Protein AF-A0A410TKP4-F1 (afdb_monomer_lite)

Structure (mmCIF, N/CA/C/O backbone):
data_AF-A0A410TKP4-F1
#
_entry.id   AF-A0A410TKP4-F1
#
loop_
_atom_site.group_PDB
_atom_site.id
_atom_site.type_symbol
_atom_site.label_atom_id
_atom_site.label_alt_id
_atom_site.label_comp_id
_atom_site.label_asym_id
_atom_site.label_entity_id
_atom_site.label_seq_id
_atom_site.pdbx_PDB_ins_code
_atom_site.Cartn_x
_atom_site.Cartn_y
_atom_site.Cartn_z
_atom_site.occupancy
_atom_site.B_iso_or_equiv
_atom_site.auth_seq_id
_atom_site.auth_comp_id
_atom_site.auth_asym_id
_atom_site.auth_atom_id
_atom_site.pdbx_PDB_model_num
ATOM 1 N N . MET A 1 1 ? -27.202 -6.209 10.814 1.00 43.12 1 MET A N 1
ATOM 2 C CA . MET A 1 1 ? -26.402 -6.190 9.568 1.00 43.12 1 MET A CA 1
ATOM 3 C C . MET A 1 1 ? -24.951 -6.296 9.993 1.00 43.12 1 MET A C 1
ATOM 5 O O . MET A 1 1 ? -24.577 -5.511 10.848 1.00 43.12 1 MET A O 1
ATOM 9 N N . SER A 1 2 ? -24.172 -7.264 9.497 1.00 57.06 2 SER A N 1
ATOM 10 C CA . SER A 1 2 ? -22.723 -7.244 9.753 1.00 57.06 2 SER A CA 1
ATOM 11 C C . SER A 1 2 ? -22.113 -6.079 8.972 1.00 57.06 2 SER A C 1
ATOM 13 O O . SER A 1 2 ? -22.515 -5.852 7.822 1.00 57.06 2 SER A O 1
ATOM 15 N N . SER A 1 3 ? -21.180 -5.344 9.574 1.00 71.94 3 SER A N 1
ATOM 16 C CA . SER A 1 3 ? -20.437 -4.309 8.854 1.00 71.94 3 SER A CA 1
ATOM 17 C C . SER A 1 3 ? -19.628 -4.954 7.717 1.00 71.94 3 SER A C 1
ATOM 19 O O . SER A 1 3 ? -19.391 -6.169 7.696 1.00 71.94 3 SER A O 1
ATOM 21 N N . LEU A 1 4 ? -19.255 -4.160 6.712 1.00 68.56 4 LEU A N 1
ATOM 22 C CA . LEU A 1 4 ? -18.424 -4.633 5.603 1.00 68.56 4 LEU A CA 1
ATOM 23 C C . LEU A 1 4 ? -17.051 -5.101 6.102 1.00 68.56 4 LEU A C 1
ATOM 25 O O . LEU A 1 4 ? -16.573 -6.132 5.639 1.00 68.56 4 LEU A O 1
ATOM 29 N N . LEU A 1 5 ? -16.468 -4.420 7.092 1.00 75.94 5 LEU A N 1
ATOM 30 C CA . LEU A 1 5 ? -15.215 -4.852 7.708 1.00 75.94 5 LEU A CA 1
ATOM 31 C C . LEU A 1 5 ? -15.346 -6.226 8.374 1.00 75.94 5 LEU A C 1
ATOM 33 O O . LEU A 1 5 ? -14.486 -7.068 8.150 1.00 75.94 5 LEU A O 1
ATOM 37 N N . SER A 1 6 ? -16.466 -6.535 9.041 1.00 77.12 6 SER A N 1
ATOM 38 C CA . SER A 1 6 ? -16.708 -7.896 9.555 1.00 77.12 6 SER A CA 1
ATOM 39 C C . SER A 1 6 ? -16.785 -8.954 8.440 1.00 77.12 6 SER A C 1
ATOM 41 O O . SER A 1 6 ? -16.450 -10.120 8.649 1.00 77.12 6 SER A O 1
ATOM 43 N N . LYS A 1 7 ? -17.235 -8.579 7.233 1.00 76.06 7 LYS A N 1
ATOM 44 C CA . LYS A 1 7 ? -17.225 -9.478 6.062 1.00 76.06 7 LYS A CA 1
ATOM 45 C C . LYS A 1 7 ? -15.824 -9.647 5.473 1.00 76.06 7 LYS A C 1
ATOM 47 O O . LYS A 1 7 ? -15.532 -10.710 4.941 1.00 76.06 7 LYS A O 1
ATOM 52 N N . ILE A 1 8 ? -14.984 -8.616 5.555 1.00 76.31 8 ILE A N 1
ATOM 53 C CA . ILE A 1 8 ? -13.585 -8.674 5.119 1.00 76.31 8 ILE A CA 1
ATOM 54 C C . ILE A 1 8 ? -12.763 -9.511 6.109 1.00 76.31 8 ILE A C 1
ATOM 56 O O . ILE A 1 8 ? -12.042 -10.394 5.667 1.00 76.31 8 ILE A O 1
ATOM 60 N N . GLU A 1 9 ? -12.935 -9.318 7.422 1.00 75.94 9 GLU A N 1
ATOM 61 C CA . GLU A 1 9 ? -12.283 -10.124 8.472 1.00 75.94 9 GLU A CA 1
ATOM 62 C C . GLU A 1 9 ? -12.623 -11.613 8.391 1.00 75.94 9 GLU A C 1
ATOM 64 O O . GLU A 1 9 ? -11.776 -12.460 8.653 1.00 75.94 9 GLU A O 1
ATOM 69 N N . SER A 1 10 ? -13.865 -11.942 8.030 1.00 75.50 10 SER A N 1
ATOM 70 C CA . SER A 1 10 ? -14.283 -13.334 7.807 1.00 75.50 10 SER A CA 1
ATOM 71 C C . SER A 1 10 ? -13.921 -13.864 6.415 1.00 75.50 10 SER A C 1
ATOM 73 O O . SER A 1 10 ? -14.154 -15.039 6.123 1.00 75.50 10 SER A O 1
ATOM 75 N N . GLY A 1 11 ? -13.373 -13.009 5.549 1.00 74.50 11 GLY A N 1
ATOM 76 C CA . GLY A 1 11 ? -12.909 -13.357 4.215 1.00 74.50 11 GLY A CA 1
ATOM 77 C C . GLY A 1 11 ? -11.450 -13.828 4.196 1.00 74.50 11 GLY A C 1
ATOM 78 O O . GLY A 1 11 ? -10.751 -13.785 5.203 1.00 74.50 11 GLY A O 1
ATOM 79 N N . PRO A 1 12 ? -10.948 -14.258 3.026 1.00 72.62 12 PRO A N 1
ATOM 80 C CA . PRO A 1 12 ? -9.560 -14.698 2.871 1.00 72.62 12 PRO A CA 1
ATOM 81 C C . PRO A 1 12 ? -8.552 -13.535 2.822 1.00 72.62 12 PRO A C 1
ATOM 83 O O . PRO A 1 12 ? -7.358 -13.770 2.662 1.00 72.62 12 PRO A O 1
ATOM 86 N N . ILE A 1 13 ? -9.016 -12.282 2.888 1.00 77.75 13 ILE A N 1
ATOM 87 C CA . ILE A 1 13 ? -8.171 -11.096 2.740 1.00 77.75 13 ILE A CA 1
ATOM 88 C C . ILE A 1 13 ? -7.680 -10.673 4.119 1.00 77.75 13 ILE A C 1
ATOM 90 O O . ILE A 1 13 ? -8.431 -10.122 4.923 1.00 77.75 13 ILE A O 1
ATOM 94 N N . THR A 1 14 ? -6.396 -10.891 4.375 1.00 84.75 14 THR A N 1
ATOM 95 C CA . THR A 1 14 ? -5.723 -10.334 5.546 1.00 84.75 14 THR A CA 1
ATOM 96 C C . THR A 1 14 ? -5.437 -8.854 5.322 1.00 84.75 14 THR A C 1
ATOM 98 O O . THR A 1 14 ? -4.916 -8.466 4.278 1.00 84.75 14 THR A O 1
ATOM 101 N N . TRP A 1 15 ? -5.747 -8.021 6.312 1.00 86.62 15 TRP A N 1
ATOM 102 C CA . TRP A 1 15 ? -5.483 -6.588 6.263 1.00 86.62 15 TRP A CA 1
ATOM 103 C C . TRP A 1 15 ? -4.993 -6.086 7.622 1.00 86.62 15 TRP A C 1
ATOM 105 O O . TRP A 1 15 ? -5.228 -6.706 8.655 1.00 86.62 15 TRP A O 1
ATOM 115 N N . ASN A 1 16 ? -4.271 -4.969 7.614 1.00 89.69 16 ASN A N 1
ATOM 116 C CA . ASN A 1 16 ? -3.845 -4.246 8.807 1.00 89.69 16 ASN A CA 1
ATOM 117 C C . ASN A 1 16 ? -3.969 -2.747 8.537 1.00 89.69 16 ASN A C 1
ATOM 119 O O . ASN A 1 16 ? -3.644 -2.288 7.443 1.00 89.69 16 ASN A O 1
ATOM 123 N N . ALA A 1 17 ? -4.363 -1.979 9.551 1.00 90.00 17 ALA A N 1
ATOM 124 C CA . ALA A 1 17 ? -4.461 -0.528 9.457 1.00 90.00 17 ALA A CA 1
ATOM 125 C C . ALA A 1 17 ? -3.629 0.161 10.538 1.00 90.00 17 ALA A C 1
ATOM 127 O O . ALA A 1 17 ? -3.479 -0.337 11.655 1.00 90.00 17 ALA A O 1
ATOM 128 N N . GLN A 1 18 ? -3.070 1.317 10.186 1.00 90.12 18 GLN A N 1
ATOM 129 C CA . GLN A 1 18 ? -2.336 2.185 11.099 1.00 90.12 18 GLN A CA 1
ATOM 130 C C . GLN A 1 18 ? -2.837 3.621 10.925 1.00 90.12 18 GLN A C 1
ATOM 132 O O . GLN A 1 18 ? -3.047 4.059 9.794 1.00 90.12 18 GLN A O 1
ATOM 137 N N . ALA A 1 19 ? -3.017 4.355 12.022 1.00 89.88 19 ALA A N 1
ATOM 138 C CA . ALA A 1 19 ? -3.551 5.716 11.997 1.00 89.88 19 ALA A CA 1
ATOM 139 C C . ALA A 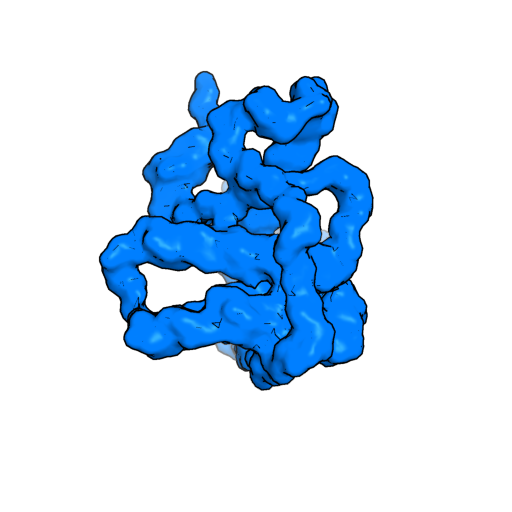1 19 ? -2.695 6.704 12.808 1.00 89.88 19 ALA A C 1
ATOM 141 O O . ALA A 1 19 ? -2.101 6.362 13.835 1.00 89.88 19 ALA A O 1
ATOM 142 N N . CYS A 1 20 ? -2.655 7.957 12.349 1.00 86.25 20 CYS A N 1
ATOM 143 C CA . CYS A 1 20 ? -2.143 9.112 13.087 1.00 86.25 20 CYS A CA 1
ATOM 144 C C . CYS A 1 20 ? -3.132 10.274 12.982 1.00 86.25 20 CYS A C 1
ATOM 146 O O . CYS A 1 20 ? -3.858 10.396 11.996 1.00 86.25 20 CYS A O 1
ATOM 148 N N . TRP A 1 21 ? -3.131 11.149 13.987 1.00 83.94 21 TRP A N 1
ATOM 149 C CA . TRP A 1 21 ? -3.773 12.454 13.873 1.00 83.94 21 TRP A CA 1
ATOM 150 C C . TRP A 1 21 ? -2.813 13.455 13.232 1.00 83.94 21 TRP A C 1
ATOM 152 O O . TRP A 1 21 ? -1.637 13.513 13.588 1.00 83.94 21 TRP A O 1
ATOM 162 N N . GLY A 1 22 ? -3.338 14.283 12.328 1.00 80.94 22 GLY A N 1
ATOM 163 C CA . GLY A 1 22 ? -2.565 15.312 11.635 1.00 80.94 22 GLY A CA 1
ATOM 164 C C . GLY A 1 22 ? -1.784 14.793 10.426 1.00 80.94 22 GLY A C 1
ATOM 165 O O . GLY A 1 22 ? -1.969 13.670 9.962 1.00 80.94 22 GLY A O 1
ATOM 166 N N . GLY A 1 23 ? -0.935 15.659 9.871 1.00 75.75 23 GLY A N 1
ATOM 167 C CA . GLY A 1 23 ? -0.078 15.310 8.743 1.00 75.75 23 GLY A CA 1
ATOM 168 C C . GLY A 1 23 ? 1.127 14.495 9.204 1.00 75.75 23 GLY A C 1
ATOM 169 O O . GLY A 1 23 ? 1.959 15.000 9.952 1.00 75.75 23 GLY A O 1
ATOM 170 N N . CYS A 1 24 ? 1.239 13.254 8.737 1.00 81.00 24 CYS A N 1
ATOM 171 C CA . CYS A 1 24 ? 2.433 12.441 8.937 1.00 81.00 24 CYS A CA 1
ATOM 172 C C . CYS A 1 24 ? 3.505 12.798 7.878 1.00 81.00 24 CYS A C 1
ATOM 174 O O . CYS A 1 24 ? 3.220 12.858 6.677 1.00 81.00 24 CYS A O 1
ATOM 176 N N . GLU A 1 25 ? 4.748 13.041 8.314 1.00 86.31 25 GLU A N 1
ATOM 177 C CA . GLU A 1 25 ? 5.878 13.337 7.417 1.00 86.31 25 GLU A CA 1
ATOM 178 C C . GLU A 1 25 ? 6.107 12.204 6.406 1.00 86.31 25 GLU A C 1
ATOM 180 O O . GLU A 1 25 ? 5.781 11.045 6.661 1.00 86.31 25 GLU A O 1
ATOM 185 N N . VAL A 1 26 ? 6.665 12.527 5.236 1.00 86.81 26 VAL A N 1
ATOM 186 C CA . VAL A 1 26 ? 6.817 11.585 4.108 1.00 86.81 26 VAL A CA 1
ATOM 187 C C . VAL A 1 26 ? 7.530 10.286 4.513 1.00 86.81 26 VAL A C 1
ATOM 189 O O . VAL A 1 26 ? 7.134 9.195 4.124 1.00 86.81 26 VAL A O 1
ATOM 192 N N . ASP A 1 27 ? 8.586 10.399 5.303 1.00 86.94 27 ASP A N 1
ATOM 193 C CA . ASP A 1 27 ? 9.417 9.301 5.797 1.00 86.94 27 ASP A CA 1
ATOM 194 C C . ASP A 1 27 ? 8.702 8.464 6.859 1.00 86.94 27 ASP A C 1
ATOM 196 O O . ASP A 1 27 ? 8.895 7.247 6.904 1.00 86.94 27 ASP A O 1
ATOM 200 N N . LYS A 1 28 ? 7.819 9.091 7.643 1.00 88.75 28 LYS A N 1
ATOM 201 C CA . LYS A 1 28 ? 6.919 8.397 8.567 1.00 88.75 28 LYS A CA 1
ATOM 202 C C . LYS A 1 28 ? 5.839 7.630 7.807 1.00 88.75 28 LYS A C 1
ATOM 204 O O . LYS A 1 28 ? 5.548 6.483 8.138 1.00 88.75 28 LYS A O 1
ATOM 209 N N . ARG A 1 29 ? 5.285 8.228 6.744 1.00 87.88 29 ARG A N 1
ATOM 210 C CA . ARG A 1 29 ? 4.332 7.571 5.833 1.00 87.88 29 ARG A CA 1
ATOM 211 C C . ARG A 1 29 ? 4.967 6.354 5.159 1.00 87.88 29 ARG A C 1
ATOM 213 O O . ARG A 1 29 ? 4.405 5.272 5.240 1.00 87.88 29 ARG A O 1
ATOM 220 N N . ALA A 1 30 ? 6.167 6.509 4.595 1.00 89.81 30 ALA A N 1
ATOM 221 C CA . ALA A 1 30 ? 6.928 5.423 3.975 1.00 89.81 30 ALA A CA 1
ATOM 222 C C . ALA A 1 30 ? 7.163 4.241 4.930 1.00 89.81 30 ALA A C 1
ATOM 224 O O . ALA A 1 30 ? 6.897 3.089 4.581 1.00 89.81 30 ALA A O 1
ATOM 225 N N . MET A 1 31 ? 7.632 4.533 6.147 1.00 91.06 31 MET A N 1
ATOM 226 C CA . MET A 1 31 ? 7.877 3.513 7.166 1.00 91.06 31 MET A CA 1
ATOM 227 C C . MET A 1 31 ? 6.580 2.833 7.613 1.00 91.06 31 MET A C 1
ATOM 229 O O . MET A 1 31 ? 6.524 1.611 7.723 1.00 91.06 31 MET A O 1
ATOM 233 N N . THR A 1 32 ? 5.509 3.607 7.795 1.00 90.25 32 THR A N 1
ATOM 234 C CA . THR A 1 32 ? 4.191 3.074 8.164 1.00 90.25 32 THR A CA 1
ATOM 235 C C . THR A 1 32 ? 3.678 2.076 7.130 1.00 90.25 32 THR A C 1
ATOM 237 O O . THR A 1 32 ? 3.233 0.996 7.520 1.00 90.25 32 THR A O 1
ATOM 240 N N . SER A 1 33 ? 3.784 2.383 5.832 1.00 89.19 33 SER A N 1
ATOM 241 C CA . SER A 1 33 ? 3.367 1.464 4.766 1.00 89.19 33 SER A CA 1
ATOM 242 C C . SER A 1 33 ? 4.120 0.128 4.843 1.00 89.19 33 SER A C 1
ATOM 244 O O . SER A 1 33 ? 3.508 -0.937 4.761 1.00 89.19 33 SER A O 1
ATOM 246 N N . CYS A 1 34 ? 5.435 0.161 5.091 1.00 90.81 34 CYS A N 1
ATOM 247 C CA . CYS A 1 34 ? 6.255 -1.052 5.202 1.00 90.81 34 CYS A CA 1
ATOM 248 C C . CYS A 1 34 ? 5.954 -1.856 6.481 1.00 90.81 34 CYS A C 1
ATOM 250 O O . CYS A 1 34 ? 5.924 -3.089 6.453 1.00 90.81 34 CYS A O 1
ATOM 252 N N . ILE A 1 35 ? 5.686 -1.180 7.603 1.00 90.00 35 ILE A N 1
ATOM 253 C CA . ILE A 1 35 ? 5.295 -1.828 8.863 1.00 90.00 35 ILE A CA 1
ATOM 254 C C . ILE A 1 35 ? 3.914 -2.485 8.733 1.00 90.00 35 ILE A C 1
ATOM 256 O O . ILE A 1 35 ? 3.740 -3.627 9.159 1.00 90.00 35 ILE A O 1
ATOM 260 N N . ALA A 1 36 ? 2.938 -1.805 8.124 1.00 89.38 36 ALA A N 1
ATOM 261 C CA . ALA A 1 36 ? 1.605 -2.364 7.889 1.00 89.38 36 ALA A CA 1
ATOM 262 C C . ALA A 1 36 ? 1.665 -3.616 6.994 1.00 89.38 36 ALA A C 1
ATOM 264 O O . ALA A 1 36 ? 1.044 -4.637 7.307 1.00 89.38 36 ALA A O 1
ATOM 265 N N . ALA A 1 37 ? 2.486 -3.578 5.939 1.00 89.06 37 ALA A N 1
ATOM 266 C CA . ALA A 1 37 ? 2.748 -4.739 5.093 1.00 89.06 37 ALA A CA 1
ATOM 267 C C . ALA A 1 37 ? 3.435 -5.876 5.864 1.00 89.06 37 ALA A C 1
ATOM 269 O O . ALA A 1 37 ? 3.002 -7.021 5.776 1.00 89.06 37 ALA A O 1
ATOM 270 N N . THR A 1 38 ? 4.442 -5.568 6.688 1.00 88.06 38 THR A N 1
ATOM 271 C CA . THR A 1 38 ? 5.128 -6.565 7.529 1.00 88.06 38 THR A CA 1
ATOM 272 C C . THR A 1 38 ? 4.164 -7.287 8.460 1.00 88.06 38 THR A C 1
ATOM 274 O O . THR A 1 38 ? 4.231 -8.511 8.571 1.00 88.06 38 THR A O 1
ATOM 277 N N . LYS A 1 39 ? 3.265 -6.552 9.129 1.00 87.38 39 LYS A N 1
ATOM 278 C CA . LYS A 1 39 ? 2.259 -7.144 10.023 1.00 87.38 39 LYS A CA 1
ATOM 279 C C . LYS A 1 39 ? 1.323 -8.085 9.268 1.00 87.38 39 LYS A C 1
ATOM 281 O O . LYS A 1 39 ? 1.096 -9.197 9.729 1.00 87.38 39 LYS A O 1
ATOM 286 N N . THR A 1 40 ? 0.866 -7.662 8.090 1.00 85.50 40 THR A N 1
ATOM 287 C CA . THR A 1 40 ? -0.009 -8.460 7.218 1.00 85.50 40 THR A CA 1
ATOM 288 C C . THR A 1 40 ? 0.683 -9.734 6.730 1.00 85.50 40 THR A C 1
ATOM 290 O O . THR A 1 40 ? 0.111 -10.816 6.812 1.00 85.50 40 THR A O 1
ATOM 293 N N . LEU A 1 41 ? 1.935 -9.639 6.274 1.00 83.38 41 LEU A N 1
ATOM 294 C CA . LEU A 1 41 ? 2.706 -10.805 5.835 1.00 83.38 41 LEU A CA 1
ATOM 295 C C . LEU A 1 41 ? 3.039 -11.746 6.998 1.00 83.38 41 LEU A C 1
ATOM 297 O O . LEU A 1 41 ? 2.957 -12.957 6.847 1.00 83.38 41 LEU A O 1
ATOM 301 N N . SER A 1 42 ? 3.377 -11.208 8.173 1.00 82.50 42 SER A N 1
ATOM 302 C CA . SER A 1 42 ? 3.765 -12.017 9.340 1.00 82.50 42 SER A CA 1
ATOM 303 C C . SER A 1 42 ? 2.595 -12.771 9.973 1.00 82.50 42 SER A C 1
ATOM 305 O O . SER A 1 42 ? 2.823 -13.704 10.738 1.00 82.50 42 SER A O 1
ATOM 307 N N . SER A 1 43 ? 1.352 -12.374 9.684 1.00 81.62 43 SER A N 1
ATOM 308 C CA . SER A 1 43 ? 0.162 -13.130 10.082 1.00 81.62 43 SER A CA 1
ATOM 309 C C . SER A 1 43 ? -0.159 -14.298 9.144 1.00 81.62 43 SER A C 1
ATOM 311 O O . SER A 1 43 ? -1.010 -15.118 9.478 1.00 81.62 43 SER A O 1
ATOM 313 N N . LEU A 1 44 ? 0.517 -14.401 7.994 1.00 77.25 44 LEU A N 1
ATOM 314 C CA . LEU A 1 44 ? 0.413 -15.561 7.112 1.00 77.25 44 LEU A CA 1
ATOM 315 C C . LEU A 1 44 ? 1.317 -16.671 7.656 1.00 77.25 44 LEU A C 1
ATOM 317 O O . LEU A 1 44 ? 2.517 -16.481 7.830 1.00 77.25 44 LEU A O 1
ATOM 321 N N . THR A 1 45 ? 0.746 -17.839 7.937 1.00 67.06 45 THR A N 1
ATOM 322 C CA . THR A 1 45 ? 1.466 -18.940 8.597 1.00 67.06 45 THR A CA 1
ATOM 323 C C . THR A 1 45 ? 2.330 -19.781 7.655 1.00 67.06 45 THR A C 1
ATOM 325 O O . THR A 1 45 ? 3.193 -20.505 8.140 1.00 67.06 45 THR A O 1
ATOM 328 N N . GLU A 1 46 ? 2.111 -19.712 6.335 1.00 71.94 46 GLU A N 1
ATOM 329 C CA . GLU A 1 46 ? 2.694 -20.659 5.361 1.00 71.94 46 GLU A CA 1
ATOM 330 C C . GLU A 1 46 ? 3.111 -20.016 4.020 1.00 71.94 46 GLU A C 1
ATOM 332 O O . GLU A 1 46 ? 3.282 -20.718 3.026 1.00 71.94 46 GLU A O 1
ATOM 337 N N . TYR A 1 47 ? 3.242 -18.686 3.939 1.00 77.12 47 TYR A N 1
ATOM 338 C CA . TYR A 1 47 ? 3.648 -18.059 2.675 1.00 77.12 47 TYR A CA 1
ATOM 339 C C . TYR A 1 47 ? 5.157 -18.205 2.440 1.00 77.12 47 TYR A C 1
ATOM 341 O O . TYR A 1 47 ? 5.956 -17.709 3.231 1.00 77.12 47 TYR A O 1
ATOM 349 N N . GLU A 1 48 ? 5.526 -18.826 1.319 1.00 78.50 48 GLU A N 1
ATOM 350 C CA . GLU A 1 48 ? 6.888 -18.865 0.784 1.00 78.50 48 GLU A CA 1
ATOM 351 C C . GLU A 1 48 ? 6.862 -18.390 -0.675 1.00 78.50 48 GLU A C 1
ATOM 353 O O . GLU A 1 48 ? 6.068 -18.880 -1.483 1.00 78.50 48 GLU A O 1
ATOM 358 N N . GLY A 1 49 ? 7.729 -17.441 -1.026 1.00 83.81 49 GLY A N 1
ATOM 359 C CA . GLY A 1 49 ? 7.833 -16.910 -2.384 1.00 83.81 49 GLY A CA 1
ATOM 360 C C . GLY A 1 49 ? 8.078 -15.408 -2.426 1.00 83.81 49 GLY A C 1
ATOM 361 O O . GLY A 1 49 ? 7.998 -14.712 -1.419 1.00 83.81 49 GLY A O 1
ATOM 362 N N . GLU A 1 50 ? 8.376 -14.879 -3.609 1.00 85.69 50 GLU A N 1
ATOM 363 C CA . GLU A 1 50 ? 8.547 -13.434 -3.775 1.00 85.69 50 GLU A CA 1
ATOM 364 C C . GLU A 1 50 ? 7.231 -12.704 -3.489 1.00 85.69 50 GLU A C 1
ATOM 366 O O . GLU A 1 50 ? 6.155 -13.147 -3.890 1.00 85.69 50 GLU A O 1
ATOM 371 N N . ALA A 1 51 ? 7.305 -11.580 -2.788 1.00 87.25 51 ALA A N 1
ATOM 372 C CA . ALA A 1 51 ? 6.166 -10.726 -2.496 1.00 87.25 51 ALA A CA 1
ATOM 373 C C . ALA A 1 51 ? 6.426 -9.312 -3.016 1.00 87.25 51 ALA A C 1
ATOM 375 O O . ALA A 1 51 ? 7.565 -8.855 -3.106 1.00 87.25 51 ALA A O 1
ATOM 376 N N . ALA A 1 52 ? 5.356 -8.586 -3.324 1.00 87.56 52 ALA A N 1
ATOM 377 C CA . ALA A 1 52 ? 5.436 -7.176 -3.673 1.00 87.56 52 ALA A CA 1
ATOM 378 C C . ALA A 1 52 ? 4.497 -6.368 -2.778 1.00 87.56 52 ALA A C 1
ATOM 380 O O . ALA A 1 52 ? 3.321 -6.702 -2.641 1.00 87.56 52 ALA A O 1
ATOM 381 N N . ILE A 1 53 ? 5.009 -5.283 -2.197 1.00 89.12 53 ILE A N 1
ATOM 382 C CA . ILE A 1 53 ? 4.163 -4.238 -1.624 1.00 89.12 53 ILE A CA 1
ATOM 383 C C . ILE A 1 53 ? 3.812 -3.262 -2.744 1.00 89.12 53 ILE A C 1
ATOM 385 O O . ILE A 1 53 ? 4.687 -2.601 -3.308 1.00 89.12 53 ILE A O 1
ATOM 389 N N . LEU A 1 54 ? 2.520 -3.191 -3.065 1.00 88.75 54 LEU A N 1
ATOM 390 C CA . LEU A 1 54 ? 1.986 -2.262 -4.051 1.00 88.75 54 LEU A CA 1
ATOM 391 C C . LEU A 1 54 ? 1.492 -1.011 -3.339 1.00 88.75 54 LEU A C 1
ATOM 393 O O . LEU A 1 54 ? 0.548 -1.069 -2.555 1.00 88.75 54 LEU A O 1
ATOM 397 N N . HIS A 1 55 ? 2.133 0.116 -3.610 1.00 88.06 55 HIS A N 1
ATOM 398 C CA . HIS A 1 55 ? 1.751 1.396 -3.041 1.00 88.06 55 HIS A CA 1
ATOM 399 C C . HIS A 1 55 ? 1.095 2.273 -4.103 1.00 88.06 55 HIS A C 1
ATOM 401 O O . HIS A 1 55 ? 1.689 2.506 -5.160 1.00 88.06 55 HIS A O 1
ATOM 407 N N . ASP A 1 56 ? -0.092 2.801 -3.807 1.00 84.69 56 ASP A N 1
ATOM 408 C CA . ASP A 1 56 ? -0.668 3.881 -4.605 1.00 84.69 56 ASP A CA 1
ATOM 409 C C . ASP A 1 56 ? 0.048 5.183 -4.269 1.00 84.69 56 ASP A C 1
ATOM 411 O O . ASP A 1 56 ? 0.068 5.603 -3.113 1.00 84.69 56 ASP A O 1
ATOM 415 N N . GLY A 1 57 ? 0.745 5.763 -5.236 1.00 73.31 57 GLY A N 1
ATOM 416 C CA . GLY A 1 57 ? 1.579 6.927 -4.975 1.00 73.31 57 GLY A CA 1
ATOM 417 C C . GLY A 1 57 ? 2.182 7.483 -6.249 1.00 73.31 57 GLY A C 1
ATOM 418 O O . GLY A 1 57 ? 3.182 6.971 -6.769 1.00 73.31 57 GLY A O 1
ATOM 419 N N . GLY A 1 58 ? 1.550 8.546 -6.741 1.00 67.62 58 GLY A N 1
ATOM 420 C CA . GLY A 1 58 ? 1.960 9.264 -7.937 1.00 67.62 58 GLY A CA 1
ATOM 421 C C . GLY A 1 58 ? 3.116 10.236 -7.692 1.00 67.62 58 GLY A C 1
ATOM 422 O O . GLY A 1 58 ? 3.168 10.923 -6.674 1.00 67.62 58 GLY A O 1
ATOM 423 N N . GLY A 1 59 ? 4.028 10.363 -8.659 1.00 65.06 59 GLY A N 1
ATOM 424 C CA . GLY A 1 59 ? 5.042 11.429 -8.662 1.00 65.06 59 GLY A CA 1
ATOM 425 C C . GLY A 1 59 ? 6.099 11.338 -7.545 1.00 65.06 59 GLY A C 1
ATOM 426 O O . GLY A 1 59 ? 6.601 10.259 -7.237 1.00 65.06 59 GLY A O 1
ATOM 427 N N . ASP A 1 60 ? 6.474 12.492 -6.970 1.00 71.88 60 ASP A N 1
ATOM 428 C 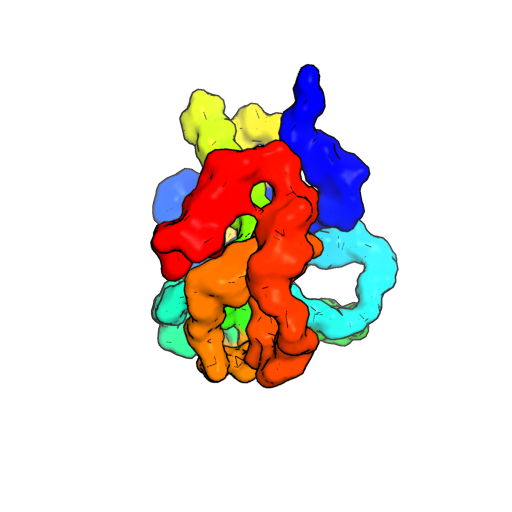CA . ASP A 1 60 ? 7.549 12.646 -5.966 1.00 71.88 60 ASP A CA 1
ATOM 429 C C . ASP A 1 60 ? 7.075 12.430 -4.515 1.00 71.88 60 ASP A C 1
ATOM 431 O O . ASP A 1 60 ? 7.662 12.952 -3.567 1.00 71.88 60 ASP A O 1
ATOM 435 N N . GLU A 1 61 ? 5.983 11.686 -4.313 1.00 76.88 61 GLU A N 1
ATOM 436 C CA . GLU A 1 61 ? 5.318 11.560 -3.008 1.00 76.88 61 GLU A CA 1
ATOM 437 C C . GLU A 1 61 ? 6.245 11.047 -1.893 1.00 76.88 61 GLU A C 1
ATOM 439 O O . GLU A 1 61 ? 6.109 11.454 -0.737 1.00 76.88 61 GLU A O 1
ATOM 444 N N . TYR A 1 62 ? 7.241 10.232 -2.255 1.00 77.50 62 TYR A N 1
ATOM 445 C CA . TYR A 1 62 ? 8.277 9.703 -1.362 1.00 77.50 62 TYR A CA 1
ATOM 446 C C . TYR A 1 62 ? 9.671 10.307 -1.596 1.00 77.50 62 TYR A C 1
ATOM 448 O O . TYR A 1 62 ? 10.692 9.701 -1.244 1.00 77.50 62 TYR A O 1
ATOM 456 N N . GLY A 1 63 ? 9.720 11.509 -2.172 1.00 78.56 63 GLY A N 1
ATOM 457 C CA . GLY A 1 63 ? 10.937 12.142 -2.672 1.00 78.56 63 GLY A CA 1
ATOM 458 C C . GLY A 1 63 ? 11.466 11.483 -3.947 1.00 78.56 63 GLY A C 1
ATOM 459 O O . GLY A 1 63 ? 10.923 10.480 -4.419 1.00 78.56 63 GLY A O 1
ATOM 460 N N . THR A 1 64 ? 12.553 12.040 -4.490 1.00 78.81 64 THR A N 1
ATOM 461 C CA . THR A 1 64 ? 13.023 11.717 -5.848 1.00 78.81 64 THR A CA 1
ATOM 462 C C . THR A 1 64 ? 13.345 10.241 -6.007 1.00 78.81 64 THR A C 1
ATOM 464 O O . THR A 1 64 ? 14.103 9.672 -5.222 1.00 78.81 64 THR A O 1
ATOM 467 N N . GLY A 1 65 ? 12.730 9.610 -7.013 1.00 73.50 65 GLY A N 1
ATOM 468 C CA . GLY A 1 65 ? 12.845 8.167 -7.249 1.00 73.50 65 GLY A CA 1
ATOM 469 C C . GLY A 1 65 ? 12.267 7.316 -6.115 1.00 73.50 65 GLY A C 1
ATOM 470 O O . GLY A 1 65 ? 12.744 6.205 -5.881 1.00 73.50 65 GLY A O 1
ATOM 471 N N . ARG A 1 66 ? 11.306 7.868 -5.358 1.00 86.56 66 ARG A N 1
ATOM 472 C CA . ARG A 1 66 ? 10.643 7.248 -4.199 1.00 86.56 66 ARG A CA 1
ATOM 473 C C . ARG A 1 66 ? 11.634 6.767 -3.134 1.00 86.56 66 ARG A C 1
ATOM 475 O O . ARG A 1 66 ? 11.426 5.753 -2.465 1.00 86.56 66 ARG A O 1
ATOM 482 N N . ILE A 1 67 ? 12.735 7.508 -2.968 1.00 88.94 67 ILE A N 1
ATOM 483 C CA . ILE A 1 67 ? 13.885 7.102 -2.149 1.00 88.94 67 ILE A CA 1
ATOM 484 C C . ILE A 1 67 ? 13.520 6.807 -0.691 1.00 88.94 67 ILE A C 1
ATOM 486 O O . ILE A 1 67 ? 14.081 5.886 -0.101 1.00 88.94 67 ILE A O 1
ATOM 490 N N . LYS A 1 68 ? 12.571 7.546 -0.100 1.00 90.81 68 LYS A N 1
ATOM 491 C CA . LYS A 1 68 ? 12.166 7.324 1.296 1.00 90.81 68 LYS A CA 1
ATOM 492 C C . LYS A 1 68 ? 11.442 5.989 1.468 1.00 90.81 68 LYS A C 1
ATOM 494 O O . LYS A 1 68 ? 11.748 5.272 2.413 1.00 90.81 68 LYS A O 1
ATOM 499 N N . LEU A 1 69 ? 10.563 5.615 0.535 1.00 90.69 69 LEU A N 1
ATOM 500 C CA . LEU A 1 69 ? 9.903 4.306 0.564 1.00 90.69 69 LEU A CA 1
ATOM 501 C C . LEU A 1 69 ? 10.903 3.171 0.351 1.00 90.69 69 LEU A C 1
ATOM 503 O O . LEU A 1 69 ? 10.884 2.197 1.090 1.00 90.69 69 LEU A O 1
ATOM 507 N N . ARG A 1 70 ? 11.823 3.321 -0.602 1.00 91.06 70 ARG A N 1
ATOM 508 C CA . ARG A 1 70 ? 12.844 2.300 -0.891 1.00 91.06 70 ARG A CA 1
ATOM 509 C C . ARG A 1 70 ? 13.808 2.077 0.275 1.00 91.06 70 ARG A C 1
ATOM 511 O O . ARG A 1 70 ? 14.249 0.959 0.501 1.00 91.06 70 ARG A O 1
ATOM 518 N N . ARG A 1 71 ? 14.125 3.126 1.039 1.00 93.00 71 ARG A N 1
ATOM 519 C CA . ARG A 1 71 ? 14.880 3.002 2.296 1.00 93.00 71 ARG A CA 1
ATOM 520 C C . ARG A 1 71 ? 14.062 2.334 3.398 1.00 93.00 71 ARG A C 1
ATOM 522 O O . ARG A 1 71 ? 14.602 1.517 4.133 1.00 93.00 71 ARG A O 1
ATOM 529 N N . ALA A 1 72 ? 12.780 2.681 3.517 1.00 91.94 72 ALA A N 1
ATOM 530 C CA . ALA A 1 72 ? 11.890 2.054 4.487 1.00 91.94 72 ALA A CA 1
ATOM 531 C C . ALA A 1 72 ? 11.761 0.551 4.219 1.00 91.94 72 ALA A C 1
ATOM 533 O O . ALA A 1 72 ? 11.907 -0.237 5.145 1.00 91.94 72 ALA A O 1
ATOM 534 N N . ALA A 1 73 ? 11.574 0.172 2.952 1.00 91.44 73 ALA A N 1
ATOM 535 C CA . ALA A 1 73 ? 11.519 -1.210 2.500 1.00 91.44 73 ALA A CA 1
ATOM 536 C C . ALA A 1 73 ? 12.816 -1.962 2.829 1.00 91.44 73 ALA A C 1
ATOM 538 O O . ALA A 1 73 ? 12.753 -2.979 3.512 1.00 91.44 73 ALA A O 1
ATOM 539 N N . ALA A 1 74 ? 13.975 -1.399 2.469 1.00 90.44 74 ALA A N 1
ATOM 540 C CA . ALA A 1 74 ? 15.273 -2.008 2.755 1.00 90.44 74 ALA A CA 1
ATOM 541 C C . ALA A 1 74 ? 15.488 -2.256 4.256 1.00 90.44 74 ALA A C 1
ATOM 543 O O . ALA A 1 74 ? 15.958 -3.314 4.653 1.00 90.44 74 ALA A O 1
ATOM 544 N N . ASN A 1 75 ? 15.118 -1.290 5.103 1.00 91.19 75 ASN A N 1
ATOM 545 C CA . ASN A 1 75 ? 15.236 -1.423 6.556 1.00 91.19 75 ASN A CA 1
ATOM 546 C C . ASN A 1 75 ? 14.231 -2.428 7.139 1.00 91.19 75 ASN A C 1
ATOM 548 O O . ASN A 1 75 ? 14.547 -3.176 8.056 1.00 91.19 75 ASN A O 1
ATOM 552 N N . GLN A 1 76 ? 12.990 -2.406 6.656 1.00 91.38 76 GLN A N 1
ATOM 553 C CA . GLN A 1 76 ? 11.897 -3.162 7.259 1.00 91.38 76 GLN A CA 1
ATOM 554 C C . GLN A 1 76 ? 11.850 -4.622 6.782 1.00 91.38 76 GLN A C 1
ATOM 556 O O . GLN A 1 76 ? 11.434 -5.499 7.540 1.00 91.38 76 GLN A O 1
ATOM 561 N N . PHE A 1 77 ? 12.272 -4.892 5.544 1.00 89.19 77 PHE A N 1
ATOM 562 C CA . PHE A 1 77 ? 12.193 -6.211 4.914 1.00 89.19 77 PHE A CA 1
ATOM 563 C C . PHE A 1 77 ? 13.526 -6.969 4.874 1.00 89.19 77 PHE A C 1
ATOM 565 O O . PHE A 1 77 ? 13.567 -8.071 4.333 1.00 89.19 77 PHE A O 1
ATOM 572 N N . GLU A 1 78 ? 14.594 -6.447 5.485 1.00 84.56 78 GLU A N 1
ATOM 573 C CA . GLU A 1 78 ? 15.916 -7.095 5.518 1.00 84.56 78 GLU A CA 1
ATOM 574 C C . GLU A 1 78 ? 15.835 -8.579 5.939 1.00 84.56 78 GLU A C 1
ATOM 576 O O . GLU A 1 78 ? 16.355 -9.457 5.255 1.00 84.56 78 GLU A O 1
ATOM 581 N N . GLY A 1 79 ? 15.081 -8.889 7.000 1.00 78.06 79 GLY A N 1
ATOM 582 C CA . GLY A 1 79 ? 14.922 -10.261 7.507 1.00 78.06 79 GLY A CA 1
ATOM 583 C C . GLY A 1 79 ? 13.930 -11.147 6.740 1.00 78.06 79 GLY A C 1
ATOM 584 O O . GLY A 1 79 ? 13.793 -12.327 7.055 1.00 78.06 79 GLY A O 1
ATOM 585 N N . PHE A 1 80 ? 13.203 -10.613 5.757 1.00 79.50 80 PHE A N 1
ATOM 586 C CA . PHE A 1 80 ? 12.227 -11.387 4.981 1.00 79.50 80 PHE A CA 1
ATOM 587 C C . PHE A 1 80 ? 12.889 -12.240 3.889 1.00 79.50 80 PHE A C 1
ATOM 589 O O . PHE A 1 80 ? 12.425 -13.347 3.605 1.00 79.50 80 PHE A O 1
ATOM 596 N N . ALA A 1 81 ? 14.020 -11.787 3.339 1.00 67.25 81 ALA A N 1
ATOM 597 C CA . ALA A 1 81 ? 14.800 -12.569 2.379 1.00 67.25 81 ALA A CA 1
ATOM 598 C C . ALA A 1 81 ? 15.315 -13.887 2.989 1.00 67.25 81 ALA A C 1
ATOM 600 O O . ALA A 1 81 ? 15.283 -14.929 2.335 1.00 67.25 81 ALA A O 1
ATOM 601 N N . GLU A 1 82 ? 15.711 -13.868 4.266 1.00 70.75 82 GLU A N 1
ATOM 602 C CA . GLU A 1 82 ? 16.144 -15.061 5.010 1.00 70.75 82 GLU A CA 1
ATOM 603 C C . GLU A 1 82 ? 15.011 -16.079 5.220 1.00 70.75 82 GLU A C 1
ATOM 605 O O . GLU A 1 82 ? 15.267 -17.267 5.388 1.00 70.75 82 GLU A O 1
ATOM 610 N N . ARG A 1 83 ? 13.751 -15.628 5.158 1.00 69.62 83 ARG A N 1
ATOM 611 C CA . ARG A 1 83 ? 12.539 -16.463 5.231 1.00 69.62 83 ARG A CA 1
ATOM 612 C C . ARG A 1 83 ? 12.050 -16.914 3.852 1.00 69.62 83 ARG A C 1
ATOM 614 O O . ARG A 1 83 ? 10.872 -17.218 3.695 1.00 69.62 83 ARG A O 1
ATOM 621 N N . HIS A 1 84 ? 12.916 -16.875 2.837 1.00 78.12 84 HIS A N 1
ATOM 622 C CA . HIS A 1 84 ? 12.572 -17.185 1.444 1.00 78.12 84 HIS A CA 1
ATOM 623 C C . HIS A 1 84 ? 11.411 -16.344 0.882 1.00 78.12 84 HIS A C 1
ATOM 625 O O . HIS A 1 84 ? 10.714 -16.773 -0.035 1.00 78.12 84 HIS A O 1
ATOM 631 N N . THR A 1 85 ? 11.210 -15.139 1.425 1.00 82.94 85 THR A N 1
ATOM 632 C CA . THR A 1 85 ? 10.117 -14.240 1.039 1.00 82.94 85 THR A CA 1
ATOM 633 C C . THR A 1 85 ? 10.658 -12.842 0.753 1.00 82.94 85 THR A C 1
ATOM 635 O O . THR A 1 85 ? 10.401 -11.925 1.524 1.00 82.94 85 THR A O 1
ATOM 638 N N . PRO A 1 86 ? 11.474 -12.623 -0.295 1.00 84.38 86 PRO A N 1
ATOM 639 C CA . PRO A 1 86 ? 11.919 -11.269 -0.615 1.00 84.38 86 PRO A CA 1
ATOM 640 C C . PRO A 1 86 ? 10.699 -10.377 -0.895 1.00 84.38 86 PRO A C 1
ATOM 642 O O . PRO A 1 86 ? 9.766 -10.792 -1.583 1.00 84.38 86 PRO A O 1
ATOM 645 N N . VAL A 1 87 ? 10.693 -9.162 -0.337 1.00 88.62 87 VAL A N 1
ATOM 646 C CA . VAL A 1 87 ? 9.590 -8.204 -0.495 1.00 88.62 87 VAL A CA 1
ATOM 647 C C . VAL A 1 87 ? 10.060 -7.020 -1.330 1.00 88.62 87 VAL A C 1
ATOM 649 O O . VAL A 1 87 ? 10.977 -6.297 -0.947 1.00 88.62 87 VAL A O 1
ATOM 652 N N . HIS A 1 88 ? 9.404 -6.798 -2.462 1.00 87.94 88 HIS A N 1
ATOM 653 C CA . HIS A 1 88 ? 9.743 -5.747 -3.413 1.00 87.94 88 HIS A CA 1
ATOM 654 C C . HIS A 1 88 ? 8.802 -4.552 -3.275 1.00 87.94 88 HIS A C 1
ATOM 656 O O . HIS A 1 88 ? 7.582 -4.700 -3.354 1.00 87.94 88 HIS A O 1
ATOM 662 N N . ALA A 1 89 ? 9.356 -3.352 -3.096 1.00 88.44 89 ALA A N 1
ATOM 663 C CA . ALA A 1 89 ? 8.560 -2.130 -3.051 1.00 88.44 89 ALA A CA 1
ATOM 664 C C . ALA A 1 89 ? 8.273 -1.587 -4.451 1.00 88.44 89 ALA A C 1
ATOM 666 O O . ALA A 1 89 ? 9.193 -1.214 -5.182 1.00 88.44 89 ALA A O 1
ATOM 667 N N . VAL A 1 90 ? 6.985 -1.507 -4.792 1.00 87.44 90 VAL A N 1
ATOM 668 C CA . VAL A 1 90 ? 6.495 -0.985 -6.068 1.00 87.44 90 VAL A CA 1
ATOM 669 C C . VAL A 1 90 ? 5.538 0.167 -5.801 1.00 87.44 90 VAL A C 1
ATOM 671 O O . VAL A 1 90 ? 4.554 0.019 -5.081 1.00 87.44 90 VAL A O 1
ATOM 674 N N . CYS A 1 91 ? 5.787 1.308 -6.435 1.00 86.38 91 CYS A N 1
ATOM 675 C CA . CYS A 1 91 ? 4.842 2.419 -6.452 1.00 86.38 91 CYS A CA 1
ATOM 676 C C . CYS A 1 91 ? 4.171 2.521 -7.817 1.00 86.38 91 CYS A C 1
ATOM 678 O O . CYS A 1 91 ? 4.829 2.480 -8.864 1.00 86.38 91 CYS A O 1
ATOM 680 N N . LEU A 1 92 ? 2.861 2.711 -7.789 1.00 81.69 92 LEU A N 1
ATOM 681 C CA . LEU A 1 92 ? 2.014 2.793 -8.962 1.00 81.69 92 LEU A CA 1
ATOM 682 C C . LEU A 1 92 ? 1.307 4.142 -8.968 1.00 81.69 92 LEU A C 1
ATOM 684 O O . LEU A 1 92 ? 0.766 4.573 -7.954 1.00 81.69 92 LEU A O 1
ATOM 688 N N . ASP A 1 93 ? 1.304 4.791 -10.128 1.00 80.31 93 ASP A N 1
ATOM 689 C CA . ASP A 1 93 ? 0.482 5.978 -10.336 1.00 80.31 93 ASP A CA 1
ATOM 690 C C . ASP A 1 93 ? -0.964 5.515 -10.560 1.00 80.31 93 ASP A C 1
ATOM 692 O O . ASP A 1 93 ? -1.221 4.788 -11.530 1.00 80.31 93 ASP A O 1
ATOM 696 N N . SER A 1 94 ? -1.881 5.927 -9.679 1.00 78.56 94 SER A N 1
ATOM 697 C CA . SER A 1 94 ? -3.289 5.495 -9.689 1.00 78.56 94 SER A CA 1
ATOM 698 C C . SER A 1 94 ? -3.420 3.972 -9.616 1.00 78.56 94 SER A C 1
ATOM 700 O O . SER A 1 94 ? -4.064 3.330 -10.453 1.00 78.56 94 SER A O 1
ATOM 702 N N . GLY A 1 95 ? -2.719 3.375 -8.650 1.00 76.31 95 GLY A N 1
ATOM 703 C CA . GLY A 1 95 ? -2.721 1.934 -8.423 1.00 76.31 95 GLY A CA 1
ATOM 704 C C . GLY A 1 95 ? -4.106 1.405 -8.050 1.00 76.31 95 GLY A C 1
ATOM 705 O O . GLY A 1 95 ? -4.474 0.310 -8.477 1.00 76.31 95 GLY A O 1
ATOM 706 N N . ASP A 1 96 ? -4.889 2.204 -7.330 1.00 77.88 96 ASP A N 1
ATOM 707 C CA . ASP A 1 96 ? -6.266 1.934 -6.909 1.00 77.88 96 ASP A CA 1
ATOM 708 C C . ASP A 1 96 ? -7.223 1.695 -8.089 1.00 77.88 96 ASP A C 1
ATOM 710 O O . ASP A 1 96 ? -8.168 0.916 -7.984 1.00 77.88 96 ASP A O 1
ATOM 714 N N . HIS A 1 97 ? -6.962 2.308 -9.243 1.00 74.69 97 HIS A N 1
ATOM 715 C CA . HIS A 1 97 ? -7.730 2.110 -10.473 1.00 74.69 97 HIS A CA 1
ATOM 716 C C . HIS A 1 97 ? -7.316 0.854 -11.257 1.00 74.69 97 HIS A C 1
ATOM 718 O O . HIS A 1 97 ? -7.967 0.489 -12.242 1.00 74.69 97 HIS A O 1
ATOM 724 N N . ILE A 1 98 ? -6.204 0.216 -10.880 1.00 75.69 98 ILE A N 1
ATOM 725 C CA . ILE A 1 98 ? -5.575 -0.866 -11.648 1.00 75.69 98 ILE A CA 1
ATOM 726 C C . ILE A 1 98 ? -5.614 -2.196 -10.891 1.00 75.69 98 ILE A C 1
ATOM 728 O O . ILE A 1 98 ? -5.838 -3.227 -11.535 1.00 75.69 98 ILE A O 1
ATOM 732 N N . TYR A 1 99 ? -5.395 -2.175 -9.574 1.00 77.81 99 TYR A N 1
ATOM 733 C CA . TYR A 1 99 ? -5.245 -3.360 -8.732 1.00 77.81 99 TYR A CA 1
ATOM 734 C C . TYR A 1 99 ? -6.341 -3.406 -7.659 1.00 77.81 99 TYR A C 1
ATOM 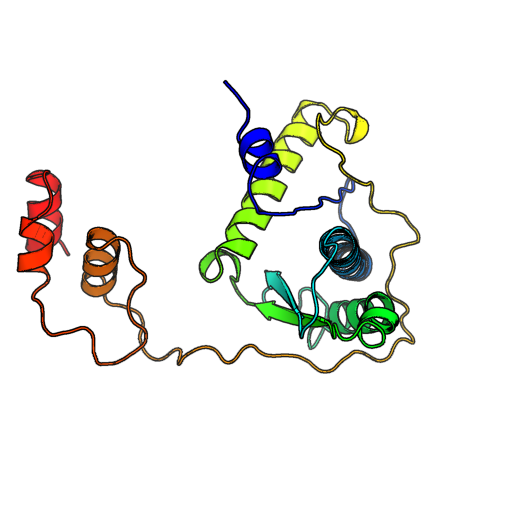736 O O . TYR A 1 99 ? -6.413 -2.490 -6.836 1.00 77.81 99 TYR A O 1
ATOM 744 N N . PRO A 1 100 ? -7.178 -4.461 -7.635 1.00 80.50 100 PRO A N 1
ATOM 745 C CA . PRO A 1 100 ? -8.291 -4.568 -6.692 1.00 80.50 100 PRO A CA 1
ATOM 746 C C . PRO A 1 100 ? -7.839 -4.590 -5.226 1.00 80.50 100 PRO A C 1
ATOM 748 O O . PRO A 1 100 ? -8.585 -4.155 -4.353 1.00 80.50 100 PRO A O 1
ATOM 751 N N . GLU A 1 101 ? -6.621 -5.053 -4.943 1.00 83.94 101 GLU A N 1
ATOM 752 C CA . GLU A 1 101 ? -6.020 -5.045 -3.608 1.00 83.94 101 GLU A CA 1
ATOM 753 C C . GLU A 1 101 ? -5.793 -3.613 -3.111 1.00 83.94 101 GLU A C 1
ATOM 755 O O . GLU A 1 101 ? -6.074 -3.300 -1.954 1.00 83.94 101 GLU A O 1
ATOM 760 N N . ILE A 1 102 ? -5.343 -2.727 -4.002 1.00 85.31 102 ILE A N 1
ATOM 761 C CA . ILE A 1 102 ? -5.135 -1.310 -3.696 1.00 85.31 102 ILE A CA 1
ATOM 762 C C . ILE A 1 102 ? -6.487 -0.606 -3.556 1.00 85.31 102 ILE A C 1
ATOM 764 O O . ILE A 1 102 ? -6.672 0.160 -2.615 1.00 85.31 102 ILE A O 1
ATOM 768 N N . THR A 1 103 ? -7.464 -0.925 -4.415 1.00 83.69 103 THR A N 1
ATOM 769 C CA . THR A 1 103 ? -8.842 -0.424 -4.269 1.00 83.69 103 THR A CA 1
ATOM 770 C C . THR A 1 103 ? -9.435 -0.804 -2.908 1.00 83.69 103 THR A C 1
ATOM 772 O O . THR A 1 103 ? -10.068 0.017 -2.246 1.00 83.69 103 THR A O 1
ATOM 775 N N . ALA A 1 104 ? -9.239 -2.054 -2.475 1.00 85.69 104 ALA A N 1
ATOM 776 C CA . ALA A 1 104 ? -9.717 -2.527 -1.182 1.00 85.69 104 ALA A CA 1
ATOM 777 C C . ALA A 1 104 ? -9.017 -1.800 -0.025 1.00 85.69 104 ALA A C 1
ATOM 779 O O . ALA A 1 104 ? -9.684 -1.390 0.924 1.00 85.69 104 ALA A O 1
ATOM 780 N N . ALA A 1 105 ? -7.699 -1.600 -0.117 1.00 88.25 105 ALA A N 1
ATOM 781 C CA . ALA A 1 105 ? -6.932 -0.859 0.879 1.00 88.25 105 ALA A CA 1
ATOM 782 C C . ALA A 1 105 ? -7.390 0.606 1.000 1.00 88.25 105 ALA A C 1
ATOM 784 O O . ALA A 1 105 ? -7.599 1.074 2.120 1.00 88.25 105 ALA A O 1
ATOM 785 N N . ASP A 1 106 ? -7.607 1.302 -0.123 1.00 88.50 106 ASP A N 1
ATOM 786 C CA . ASP A 1 106 ? -8.108 2.685 -0.141 1.00 88.50 106 ASP A CA 1
ATOM 787 C C . ASP A 1 106 ? 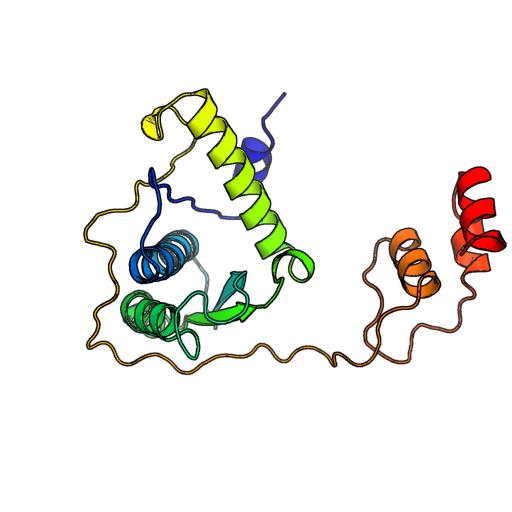-9.505 2.783 0.489 1.00 88.50 106 ASP A C 1
ATOM 789 O O . ASP A 1 106 ? -9.756 3.615 1.364 1.00 88.50 106 ASP A O 1
ATOM 793 N N . TYR A 1 107 ? -10.396 1.848 0.149 1.00 86.88 107 TYR A N 1
ATOM 794 C CA . TYR A 1 107 ? -11.728 1.797 0.742 1.00 86.88 107 TYR A CA 1
ATOM 795 C C . TYR A 1 107 ? -11.690 1.554 2.261 1.00 86.88 107 TYR A C 1
ATOM 797 O O . TYR A 1 107 ? -12.372 2.255 3.012 1.00 86.88 107 TYR A O 1
ATOM 805 N N . ILE A 1 108 ? -10.894 0.582 2.732 1.00 88.06 108 ILE A N 1
ATOM 806 C CA . ILE A 1 108 ? -10.727 0.300 4.168 1.00 88.06 108 ILE A CA 1
ATOM 807 C C . ILE A 1 108 ? -10.183 1.542 4.880 1.00 88.06 108 ILE A C 1
ATOM 809 O O . ILE A 1 108 ? -10.734 1.952 5.902 1.00 88.06 108 ILE A O 1
ATOM 813 N N . ALA A 1 109 ? -9.149 2.182 4.329 1.00 89.44 109 ALA A N 1
ATOM 814 C CA . ALA A 1 109 ? -8.571 3.394 4.899 1.00 89.44 109 ALA A CA 1
ATOM 815 C C . ALA A 1 109 ? -9.596 4.538 4.981 1.00 89.44 109 ALA A C 1
ATOM 817 O O . ALA A 1 109 ? -9.694 5.204 6.015 1.00 89.44 109 ALA A O 1
ATOM 818 N N . GLY A 1 110 ? -10.394 4.738 3.928 1.00 89.62 110 GLY A N 1
ATOM 819 C CA . GLY A 1 110 ? -11.466 5.731 3.891 1.00 89.62 110 GLY A CA 1
ATOM 820 C C . GLY A 1 110 ? -12.559 5.469 4.928 1.00 89.62 110 GLY A C 1
ATOM 821 O O . GLY A 1 110 ? -12.959 6.391 5.638 1.00 89.62 110 GLY A O 1
ATOM 822 N N . TYR A 1 111 ? -12.997 4.215 5.066 1.00 88.44 111 TYR A N 1
ATOM 823 C CA . TYR A 1 111 ? -13.989 3.817 6.065 1.00 88.44 111 TYR A CA 1
ATOM 824 C C . TYR A 1 111 ? -13.482 4.068 7.492 1.00 88.44 111 TYR A C 1
ATOM 826 O O . TYR A 1 111 ? -14.136 4.762 8.268 1.00 88.44 111 TYR A O 1
ATOM 834 N N . LEU A 1 112 ? -12.284 3.570 7.823 1.00 89.31 112 LEU A N 1
ATOM 835 C CA . LEU A 1 112 ? -11.691 3.738 9.154 1.00 89.31 112 LEU A CA 1
ATOM 836 C C . LEU A 1 112 ? -11.463 5.211 9.491 1.00 89.31 112 LEU A C 1
ATOM 838 O O . LEU A 1 112 ? -11.682 5.629 10.624 1.00 89.31 112 LEU A O 1
ATOM 842 N N . ARG A 1 113 ? -11.054 6.019 8.508 1.00 90.00 113 ARG A N 1
ATOM 843 C CA . ARG A 1 113 ? -10.898 7.461 8.690 1.00 90.00 113 ARG A CA 1
ATOM 844 C C . ARG A 1 113 ? -12.216 8.122 9.091 1.00 90.00 113 ARG A C 1
ATOM 846 O O . ARG A 1 113 ? -12.199 8.939 10.009 1.00 90.00 113 ARG A O 1
ATOM 853 N N . SER A 1 114 ? -13.321 7.796 8.421 1.00 88.81 114 SER A N 1
ATOM 854 C CA . SER A 1 114 ? -14.642 8.342 8.760 1.00 88.81 114 SER A CA 1
ATOM 855 C C . SER A 1 114 ? -15.047 7.959 10.183 1.00 88.81 114 SER A C 1
ATOM 857 O O . SER A 1 114 ? -15.348 8.843 10.978 1.00 88.81 114 SER A O 1
ATOM 859 N N . GLU A 1 115 ? -14.922 6.680 10.546 1.00 86.56 115 GLU A N 1
ATOM 860 C CA . GLU A 1 115 ? -15.238 6.186 11.894 1.00 86.56 115 GLU A CA 1
ATOM 861 C C . GLU A 1 115 ? -14.389 6.852 12.987 1.00 86.56 115 GLU A C 1
ATOM 863 O O . GLU A 1 115 ? -14.906 7.272 14.021 1.00 86.56 115 GLU A O 1
ATOM 868 N N . ILE A 1 116 ? -13.076 6.992 12.772 1.00 89.31 116 ILE A N 1
ATOM 869 C CA . ILE A 1 116 ? -12.170 7.639 13.735 1.00 89.31 116 ILE A CA 1
ATOM 870 C C . ILE A 1 116 ? -12.529 9.120 13.916 1.00 89.31 116 ILE A C 1
ATOM 872 O O . ILE A 1 116 ? -12.442 9.644 15.028 1.00 89.31 116 ILE A O 1
ATOM 876 N N . ILE A 1 117 ? -12.920 9.806 12.837 1.00 89.25 117 ILE A N 1
ATOM 877 C CA . ILE A 1 117 ? -13.340 11.212 12.885 1.00 89.25 117 ILE A CA 1
ATOM 878 C C . ILE A 1 117 ? -14.669 11.352 13.629 1.00 89.25 117 ILE A C 1
ATOM 880 O O . ILE A 1 117 ? -14.779 12.221 14.492 1.00 89.25 117 ILE A O 1
ATOM 884 N N . GLU A 1 118 ? -15.652 10.506 13.323 1.00 87.81 118 GLU A N 1
ATOM 885 C CA . GLU A 1 118 ? -16.975 10.535 13.954 1.00 87.81 118 GLU A CA 1
ATOM 886 C C . GLU A 1 118 ? -16.900 10.227 15.454 1.00 87.81 118 GLU A C 1
ATOM 888 O O . GLU A 1 118 ? -17.507 10.929 16.263 1.00 87.81 118 GLU A O 1
ATOM 893 N N . ASN A 1 119 ? -16.089 9.240 15.839 1.00 84.00 119 ASN A N 1
ATOM 894 C CA . ASN A 1 119 ? -15.905 8.845 17.236 1.00 84.00 119 ASN A CA 1
ATOM 895 C C . ASN A 1 119 ? -14.878 9.715 17.988 1.00 84.00 119 ASN A C 1
ATOM 897 O O . ASN A 1 119 ? -14.776 9.646 19.213 1.00 84.00 119 ASN A O 1
ATOM 901 N N . GLY A 1 120 ? -14.092 10.529 17.278 1.00 82.31 120 GLY A N 1
ATOM 902 C CA . GLY A 1 120 ? -13.093 11.435 17.852 1.00 82.31 120 GLY A CA 1
ATOM 903 C C . GLY A 1 120 ? -11.877 10.750 18.488 1.00 82.31 120 GLY A C 1
ATOM 904 O O . GLY A 1 120 ? -11.075 11.416 19.145 1.00 82.31 120 GLY A O 1
ATOM 905 N N . SER A 1 121 ? -11.709 9.436 18.321 1.00 82.19 121 SER A N 1
ATOM 906 C CA . SER A 1 121 ? -10.575 8.690 18.871 1.00 82.19 121 SER A CA 1
ATOM 907 C C . SER A 1 121 ? -10.281 7.428 18.069 1.00 82.19 121 SER A C 1
ATOM 909 O O . SER A 1 121 ? -11.190 6.690 17.702 1.00 82.19 121 SER A O 1
ATOM 911 N N . ILE A 1 122 ? -8.988 7.150 17.873 1.00 83.06 122 ILE A N 1
ATOM 912 C CA . ILE A 1 122 ? -8.501 5.892 17.287 1.00 83.06 122 ILE A CA 1
ATOM 913 C C . ILE A 1 122 ? -8.841 4.714 18.209 1.00 83.06 122 ILE A C 1
ATOM 915 O O . ILE A 1 122 ? -9.230 3.658 17.730 1.00 83.06 122 ILE A O 1
ATOM 919 N N . ASP A 1 123 ? -8.765 4.910 19.530 1.00 80.75 123 ASP A N 1
ATOM 920 C CA . ASP A 1 123 ? -8.964 3.832 20.515 1.00 80.75 123 ASP A CA 1
ATOM 921 C C . ASP A 1 123 ? -10.440 3.447 20.690 1.00 80.75 123 ASP A C 1
ATOM 923 O O . ASP A 1 123 ? -10.753 2.488 21.388 1.00 80.75 123 ASP A O 1
ATOM 927 N N . LEU A 1 124 ? -11.349 4.237 20.111 1.00 74.94 124 LEU A N 1
ATOM 928 C CA . LEU A 1 124 ? -12.784 3.960 20.109 1.00 74.94 124 LEU A CA 1
ATOM 929 C C . LEU A 1 124 ? -13.232 3.232 18.838 1.00 74.94 124 LEU A C 1
ATOM 931 O O . LEU A 1 124 ? -14.411 2.908 18.721 1.00 74.94 124 LEU A O 1
ATOM 935 N N . ALA A 1 125 ? -12.321 2.981 17.893 1.00 76.75 125 ALA A N 1
ATOM 936 C CA . ALA A 1 125 ? -12.634 2.164 16.736 1.00 76.75 125 ALA A CA 1
ATOM 937 C C . ALA A 1 125 ? -12.873 0.706 17.158 1.00 76.75 125 ALA A C 1
ATOM 939 O O . ALA A 1 125 ? -12.186 0.175 18.027 1.00 76.75 125 ALA A O 1
ATOM 940 N N . GLU A 1 126 ? -13.838 0.050 16.513 1.00 76.19 126 GLU A N 1
ATOM 941 C CA . GLU A 1 126 ? -14.190 -1.353 16.783 1.00 76.19 126 GLU A CA 1
ATOM 942 C C . GLU A 1 126 ? -13.060 -2.332 16.400 1.00 76.19 126 GLU A C 1
ATOM 944 O O . GLU A 1 126 ? -13.014 -3.456 16.894 1.00 76.19 126 GLU A O 1
ATOM 949 N N . TRP A 1 127 ? -12.128 -1.896 15.547 1.00 81.75 127 TRP A N 1
ATOM 950 C CA . TRP A 1 127 ? -11.066 -2.719 14.963 1.00 81.75 127 TRP A CA 1
ATOM 951 C C . TRP A 1 127 ? -9.692 -2.437 15.572 1.00 81.75 127 TRP A C 1
ATOM 953 O O . TRP A 1 127 ? -9.426 -1.336 16.055 1.00 81.75 127 TRP A O 1
ATOM 963 N N . ASP A 1 128 ? -8.787 -3.419 15.479 1.00 83.50 128 ASP A N 1
ATOM 964 C CA . ASP A 1 128 ? -7.386 -3.276 15.897 1.00 83.50 128 ASP A CA 1
ATOM 965 C C . ASP A 1 128 ? -6.613 -2.363 14.929 1.00 83.50 128 ASP A C 1
ATOM 967 O O . ASP A 1 128 ? -5.964 -2.795 13.971 1.00 83.50 128 ASP A O 1
ATOM 971 N N . ILE A 1 129 ? -6.735 -1.056 15.158 1.00 86.75 129 ILE A N 1
ATOM 972 C CA . ILE A 1 129 ? -6.024 -0.017 14.418 1.00 86.75 129 ILE A CA 1
ATOM 973 C C . ILE A 1 129 ? -4.815 0.400 15.243 1.00 86.75 129 ILE A C 1
ATOM 975 O O . ILE A 1 129 ? -4.929 1.053 16.282 1.00 86.75 129 ILE A O 1
ATOM 979 N N . GLY A 1 130 ? -3.622 0.072 14.754 1.00 84.81 130 GLY A N 1
ATOM 980 C CA . GLY A 1 130 ? -2.407 0.492 15.438 1.00 84.81 130 GLY A CA 1
ATOM 981 C C . GLY A 1 130 ? -2.167 2.000 15.297 1.00 84.81 130 GLY A C 1
ATOM 982 O O . GLY A 1 130 ? -2.490 2.626 14.284 1.00 84.81 130 GLY A O 1
ATOM 983 N N . ARG A 1 131 ? -1.577 2.612 16.325 1.00 87.44 131 ARG A N 1
ATOM 984 C CA . ARG A 1 131 ? -1.136 4.010 16.264 1.00 87.44 131 ARG A CA 1
ATOM 985 C C . ARG A 1 131 ? 0.256 4.090 15.651 1.00 87.44 131 ARG A C 1
ATOM 987 O O . ARG A 1 131 ? 1.160 3.366 16.065 1.00 87.44 131 ARG A O 1
ATOM 994 N N . ILE A 1 132 ? 0.440 5.014 14.711 1.00 85.12 132 ILE A N 1
ATOM 995 C CA . ILE A 1 132 ? 1.759 5.287 14.130 1.00 85.12 132 ILE A CA 1
ATOM 996 C C . ILE A 1 132 ? 2.669 5.856 15.224 1.00 85.12 132 ILE A C 1
ATOM 998 O O . ILE A 1 132 ? 2.417 6.939 15.755 1.00 85.12 132 ILE A O 1
ATOM 1002 N N . GLY A 1 133 ? 3.733 5.122 15.550 1.00 79.50 133 GLY A N 1
ATOM 1003 C CA . GLY A 1 133 ? 4.693 5.503 16.583 1.00 79.50 133 GLY A CA 1
ATOM 1004 C C . GLY A 1 133 ? 5.655 6.604 16.136 1.00 79.50 133 GLY A C 1
ATOM 1005 O O . GLY A 1 133 ? 5.984 6.731 14.959 1.00 79.50 133 GLY A O 1
ATOM 1006 N N . ASP A 1 134 ? 6.166 7.388 17.084 1.00 79.06 134 ASP A N 1
ATOM 1007 C CA . ASP A 1 134 ? 7.151 8.446 16.798 1.00 79.06 134 ASP A CA 1
ATOM 1008 C C . ASP A 1 134 ? 8.521 7.918 16.377 1.00 79.06 134 ASP A C 1
ATOM 1010 O O . ASP A 1 134 ? 9.259 8.607 15.681 1.00 79.06 134 ASP A O 1
ATOM 1014 N N . SER A 1 135 ? 8.828 6.669 16.718 1.00 80.06 135 SER A N 1
ATOM 1015 C CA . SER A 1 135 ? 10.034 5.976 16.267 1.00 80.06 135 SER A CA 1
ATOM 1016 C C . SER A 1 135 ? 9.941 5.441 14.835 1.00 80.06 135 SER A C 1
ATOM 1018 O O . SER A 1 135 ? 10.917 4.887 14.339 1.00 80.06 135 SER A O 1
ATOM 1020 N N . TRP A 1 136 ? 8.791 5.564 14.162 1.00 84.25 136 TRP A N 1
ATOM 1021 C CA . TRP A 1 136 ? 8.570 4.985 12.834 1.00 84.25 136 TRP A CA 1
ATOM 1022 C C . TRP A 1 136 ? 9.078 5.920 11.743 1.00 84.25 136 TRP A C 1
ATOM 1024 O O . TRP A 1 136 ? 8.317 6.392 10.905 1.00 84.25 136 TRP A O 1
ATOM 1034 N N . SER A 1 137 ? 10.371 6.215 11.767 1.00 82.94 137 SER A N 1
ATOM 1035 C CA . SER A 1 137 ? 11.040 7.019 10.753 1.00 82.94 137 SER A CA 1
ATOM 1036 C C . SER A 1 137 ? 12.058 6.180 9.997 1.00 82.94 137 SER A C 1
ATOM 1038 O O . SER A 1 137 ? 12.613 5.203 10.496 1.00 82.94 137 SER A O 1
ATOM 1040 N N . THR A 1 138 ? 12.277 6.553 8.743 1.00 80.88 138 THR A N 1
ATOM 1041 C CA . THR A 1 138 ? 13.218 5.847 7.881 1.00 80.88 138 THR A CA 1
ATOM 1042 C C . THR A 1 138 ? 14.636 6.366 8.129 1.00 80.88 138 THR A C 1
ATOM 1044 O O . THR A 1 138 ? 14.851 7.572 7.966 1.00 80.88 138 THR A O 1
ATOM 1047 N N . PRO A 1 139 ? 15.622 5.511 8.463 1.00 82.19 139 PRO A N 1
ATOM 1048 C CA . PRO A 1 139 ? 16.999 5.957 8.647 1.00 82.19 139 PRO A CA 1
ATOM 1049 C C . PRO A 1 139 ? 17.547 6.601 7.367 1.00 82.19 139 PRO A C 1
ATOM 1051 O O . PRO A 1 139 ? 17.493 6.028 6.277 1.00 82.19 139 PRO A O 1
ATOM 1054 N N . SER A 1 140 ? 18.087 7.816 7.477 1.00 83.44 140 SER A N 1
ATOM 1055 C CA . SER A 1 140 ? 18.587 8.575 6.320 1.00 83.44 140 SER A CA 1
ATOM 1056 C C . SER A 1 140 ? 19.852 7.972 5.701 1.00 83.44 140 SER A C 1
ATOM 1058 O O . SER A 1 140 ? 20.120 8.188 4.518 1.00 83.44 140 SER A O 1
ATOM 1060 N N . ASN A 1 141 ? 20.605 7.207 6.491 1.00 87.12 141 ASN A N 1
ATOM 1061 C CA . ASN A 1 141 ? 21.797 6.466 6.091 1.00 87.12 141 ASN A CA 1
ATOM 1062 C C . ASN A 1 141 ? 21.486 5.110 5.440 1.00 87.12 141 ASN A C 1
ATOM 1064 O O . ASN A 1 141 ? 22.405 4.502 4.896 1.00 87.12 141 ASN A O 1
ATOM 1068 N N . GLN A 1 142 ? 20.233 4.643 5.468 1.00 90.06 142 GLN A N 1
ATOM 1069 C CA . GLN A 1 142 ? 19.861 3.393 4.812 1.00 90.06 142 GLN A CA 1
ATOM 1070 C C . GLN A 1 142 ? 20.063 3.522 3.299 1.00 90.06 142 GLN A C 1
ATOM 1072 O O . GLN A 1 142 ? 19.681 4.526 2.679 1.00 90.06 142 GLN A O 1
ATOM 1077 N N . GLN A 1 143 ? 20.660 2.502 2.688 1.00 89.94 143 GLN A N 1
ATOM 1078 C CA . GLN A 1 143 ? 20.754 2.433 1.237 1.00 89.94 143 GLN A CA 1
ATOM 1079 C C . GLN A 1 143 ? 19.379 2.039 0.673 1.00 89.94 143 GLN A C 1
ATOM 1081 O O . GLN A 1 143 ? 18.802 1.062 1.145 1.00 89.94 143 GLN A O 1
ATOM 1086 N N . PRO A 1 144 ? 18.804 2.803 -0.277 1.00 89.31 144 PRO A N 1
ATOM 1087 C CA . PRO A 1 144 ? 17.521 2.439 -0.865 1.00 89.31 144 PRO A CA 1
ATOM 1088 C C . PRO A 1 144 ? 17.650 1.144 -1.672 1.00 89.31 144 PRO A C 1
ATOM 1090 O O . PRO A 1 144 ? 18.571 1.026 -2.486 1.00 89.31 144 PRO A O 1
ATOM 1093 N N . ASP A 1 145 ? 16.684 0.236 -1.517 1.00 86.94 145 ASP A N 1
ATOM 1094 C CA . ASP A 1 145 ? 16.524 -0.921 -2.409 1.00 86.94 145 ASP A CA 1
ATOM 1095 C C . ASP A 1 145 ? 16.386 -0.484 -3.866 1.00 86.94 145 ASP A C 1
ATOM 1097 O O . ASP A 1 145 ? 16.037 0.669 -4.098 1.00 86.94 145 ASP A O 1
ATOM 1101 N N . PRO A 1 146 ? 16.625 -1.336 -4.876 1.00 85.44 146 PRO A N 1
ATOM 1102 C CA . PRO A 1 146 ? 16.301 -1.028 -6.270 1.00 85.44 146 PRO A CA 1
ATOM 1103 C C . PRO A 1 146 ? 14.842 -0.584 -6.453 1.00 85.44 146 PRO A C 1
ATOM 1105 O O . PRO A 1 146 ? 13.958 -0.975 -5.694 1.00 85.44 146 PRO A O 1
ATOM 1108 N N . GLU A 1 147 ? 14.580 0.254 -7.457 1.00 81.56 147 GLU A N 1
ATOM 1109 C CA . GLU A 1 147 ? 13.197 0.561 -7.828 1.00 81.56 147 GLU A CA 1
ATOM 1110 C C . GLU A 1 147 ? 12.642 -0.609 -8.633 1.00 81.56 147 GLU A C 1
ATOM 1112 O O . GLU A 1 147 ? 13.126 -0.897 -9.729 1.00 81.56 147 GLU A O 1
ATOM 1117 N N . TYR A 1 148 ? 11.641 -1.284 -8.074 1.00 81.00 148 TYR A N 1
ATOM 1118 C CA . TYR A 1 148 ? 10.939 -2.353 -8.761 1.00 81.00 148 TYR A CA 1
ATOM 1119 C C . TYR A 1 148 ? 9.773 -1.759 -9.537 1.00 81.00 148 TYR A C 1
ATOM 1121 O O . TYR A 1 148 ? 8.923 -1.050 -8.995 1.00 81.00 148 TYR A O 1
ATOM 1129 N N . VAL A 1 149 ? 9.743 -2.058 -10.829 1.00 74.62 149 VAL A N 1
ATOM 1130 C CA . VAL A 1 149 ? 8.664 -1.668 -11.727 1.00 74.62 149 VAL A CA 1
ATOM 1131 C C . VAL A 1 149 ? 7.953 -2.944 -12.127 1.00 74.62 149 VAL A C 1
ATOM 1133 O O . VAL A 1 149 ? 8.563 -3.839 -12.707 1.00 74.62 149 VAL A O 1
ATOM 1136 N N . ILE A 1 150 ? 6.661 -3.034 -11.821 1.00 70.00 150 ILE A N 1
ATOM 1137 C CA . ILE A 1 150 ? 5.839 -4.091 -12.406 1.00 70.00 150 ILE A CA 1
ATOM 1138 C C . ILE A 1 150 ? 5.749 -3.789 -13.888 1.00 70.00 150 ILE A C 1
ATOM 1140 O O . ILE A 1 150 ? 5.320 -2.692 -14.259 1.00 70.00 150 ILE A O 1
ATOM 1144 N N . GLU A 1 151 ? 6.158 -4.748 -14.721 1.00 55.34 151 GLU A N 1
ATOM 1145 C CA . GLU A 1 151 ? 5.970 -4.661 -16.162 1.00 55.34 151 GLU A CA 1
ATOM 1146 C C . GLU A 1 151 ? 4.495 -4.377 -16.436 1.00 55.34 151 GLU A C 1
ATOM 1148 O O . GLU A 1 151 ? 3.618 -5.238 -16.339 1.00 55.34 151 GLU A O 1
ATOM 1153 N N . THR A 1 152 ? 4.196 -3.120 -16.748 1.00 46.62 152 THR A N 1
ATOM 1154 C CA . THR A 1 152 ? 2.879 -2.744 -17.222 1.00 46.62 152 THR A CA 1
ATOM 1155 C C . THR A 1 152 ? 2.662 -3.500 -18.521 1.00 46.62 152 THR A C 1
ATOM 1157 O O . THR A 1 152 ? 3.323 -3.188 -19.511 1.00 46.62 152 THR A O 1
ATOM 1160 N N . ARG A 1 153 ? 1.743 -4.477 -18.534 1.00 41.31 153 ARG A N 1
ATOM 1161 C CA . ARG A 1 153 ? 1.211 -5.033 -19.786 1.00 41.31 153 ARG A CA 1
ATOM 1162 C C . ARG A 1 153 ? 0.855 -3.847 -20.684 1.00 41.31 153 ARG A C 1
ATOM 1164 O O . ARG A 1 153 ? 0.048 -3.009 -20.287 1.00 41.31 153 ARG A O 1
ATOM 1171 N N . ASN A 1 154 ? 1.573 -3.738 -21.802 1.00 37.53 154 ASN A N 1
ATOM 1172 C CA . ASN A 1 154 ? 1.639 -2.609 -22.732 1.00 37.53 154 ASN A CA 1
ATOM 1173 C C . ASN A 1 154 ? 0.495 -1.583 -22.614 1.00 37.53 154 ASN A C 1
ATOM 1175 O O . ASN A 1 154 ? -0.637 -1.819 -23.033 1.00 37.53 154 ASN A O 1
ATOM 1179 N N . ARG A 1 155 ? 0.827 -0.382 -22.123 1.00 38.69 155 ARG A N 1
ATOM 1180 C CA . ARG A 1 155 ? -0.016 0.827 -22.151 1.00 38.69 155 ARG A CA 1
ATOM 1181 C C . ARG A 1 155 ? -0.155 1.402 -23.577 1.00 38.69 155 ARG A C 1
ATOM 1183 O O . ARG A 1 155 ? 0.152 2.570 -23.796 1.00 38.69 155 ARG A O 1
ATOM 1190 N N . GLN A 1 156 ? -0.601 0.620 -24.562 1.00 42.31 156 GLN A N 1
ATOM 1191 C CA . GLN A 1 156 ? -0.795 1.114 -25.938 1.00 42.31 156 GLN A CA 1
ATOM 1192 C C . GLN A 1 156 ? -2.209 0.913 -26.495 1.00 42.31 156 GLN A C 1
ATOM 1194 O O . GLN A 1 156 ? -2.381 0.613 -27.668 1.00 42.31 156 GLN A O 1
ATOM 1199 N N . ARG A 1 157 ? -3.248 1.189 -25.700 1.00 44.06 157 ARG A N 1
ATOM 1200 C CA . ARG A 1 157 ? -4.489 1.776 -26.235 1.00 44.06 157 ARG A CA 1
ATOM 1201 C C . ARG A 1 157 ? -5.317 2.373 -25.105 1.00 44.06 157 ARG A C 1
ATOM 1203 O O . ARG A 1 157 ? -5.610 1.686 -24.132 1.00 44.06 157 ARG A O 1
ATOM 1210 N N . THR A 1 158 ? -5.749 3.625 -25.241 1.00 53.53 158 THR A N 1
ATOM 1211 C CA . THR A 1 158 ? -6.902 4.107 -24.471 1.00 53.53 158 THR A CA 1
ATOM 1212 C C . THR A 1 158 ? -8.112 3.312 -24.964 1.00 53.53 158 THR A C 1
ATOM 1214 O O . THR A 1 158 ? -8.443 3.438 -26.148 1.00 53.53 158 THR A O 1
ATOM 1217 N N . PRO A 1 159 ? -8.747 2.464 -24.133 1.00 57.00 159 PRO A N 1
ATOM 1218 C CA . PRO A 1 159 ? -9.884 1.670 -24.579 1.00 57.00 159 PRO A CA 1
ATOM 1219 C C . PRO A 1 159 ? -10.988 2.614 -25.059 1.00 57.00 159 PRO A C 1
ATOM 1221 O O . PRO A 1 159 ? -11.291 3.621 -24.399 1.00 57.00 159 PRO A O 1
ATOM 1224 N N . ARG A 1 160 ? -11.567 2.326 -26.231 1.00 63.69 160 ARG A N 1
ATOM 1225 C CA . ARG A 1 160 ? -12.669 3.135 -26.763 1.00 63.69 160 ARG A CA 1
ATOM 1226 C C . ARG A 1 160 ? -13.884 3.016 -25.830 1.00 63.69 160 ARG A C 1
ATOM 1228 O O . ARG A 1 160 ? -13.891 2.214 -24.889 1.00 63.69 160 ARG A O 1
ATOM 1235 N N . ARG A 1 161 ? -14.889 3.879 -25.990 1.00 66.94 161 ARG A N 1
ATOM 1236 C CA . ARG A 1 161 ? -16.070 3.845 -25.101 1.00 66.94 161 ARG A CA 1
ATOM 1237 C C . ARG A 1 161 ? -16.803 2.499 -25.228 1.00 66.94 161 ARG A C 1
ATOM 1239 O O . ARG A 1 161 ? -17.241 1.938 -24.231 1.00 66.94 161 ARG A O 1
ATOM 1246 N N . GLU A 1 162 ? -16.770 1.939 -26.424 1.00 68.56 162 GLU A N 1
ATOM 1247 C CA . GLU A 1 162 ? -17.296 0.652 -26.859 1.00 68.56 162 GLU A CA 1
ATOM 1248 C C . GLU A 1 162 ? -16.561 -0.530 -26.204 1.00 68.56 162 GLU A C 1
ATOM 1250 O O . GLU A 1 162 ? -17.202 -1.455 -25.711 1.00 68.56 162 GLU A O 1
ATOM 1255 N N . ASP A 1 163 ? -15.227 -0.469 -26.094 1.00 66.56 163 ASP A N 1
ATOM 1256 C CA . ASP A 1 163 ? -14.421 -1.510 -25.434 1.00 66.56 163 ASP A CA 1
ATOM 1257 C C . ASP A 1 163 ? -14.728 -1.569 -23.927 1.00 66.56 163 ASP A C 1
ATOM 1259 O O . ASP A 1 163 ? -14.815 -2.643 -23.327 1.00 66.56 163 ASP A O 1
ATOM 1263 N N . ARG A 1 164 ? -14.940 -0.400 -23.306 1.00 69.81 164 ARG A N 1
ATOM 1264 C CA . ARG A 1 164 ? -15.350 -0.286 -21.897 1.00 69.81 164 ARG A CA 1
ATOM 1265 C C . ARG A 1 164 ? -16.766 -0.803 -21.675 1.00 69.81 164 ARG A C 1
ATOM 1267 O O . ARG A 1 164 ? -16.993 -1.525 -20.707 1.00 69.81 164 ARG A O 1
ATOM 1274 N N . ALA A 1 165 ? -17.686 -0.481 -22.580 1.00 71.81 165 ALA A N 1
ATOM 1275 C CA . ALA A 1 165 ? -19.055 -0.976 -22.539 1.00 71.81 165 ALA A CA 1
ATOM 1276 C C . ALA A 1 165 ? -19.115 -2.503 -22.686 1.00 71.81 165 ALA A C 1
ATOM 1278 O O . ALA A 1 165 ? -19.726 -3.167 -21.854 1.00 71.81 165 ALA A O 1
ATOM 1279 N N . ALA A 1 166 ? -18.415 -3.077 -23.668 1.00 71.06 166 ALA A N 1
ATOM 1280 C CA . ALA A 1 166 ? -18.333 -4.527 -23.855 1.00 71.06 166 ALA A CA 1
ATOM 1281 C C . ALA A 1 166 ? -17.779 -5.240 -22.609 1.00 71.06 166 ALA A C 1
ATOM 1283 O O . ALA A 1 166 ? -18.319 -6.251 -22.162 1.00 71.06 166 ALA A O 1
ATOM 1284 N N . SER A 1 167 ? -16.738 -4.667 -22.010 1.00 69.19 167 SER A N 1
ATOM 1285 C CA . SER A 1 167 ? -16.090 -5.198 -20.807 1.00 69.19 167 SER A CA 1
ATOM 1286 C C . SER A 1 167 ? -17.001 -5.156 -19.582 1.00 69.19 167 SER A C 1
ATOM 1288 O O . SER A 1 167 ? -17.080 -6.132 -18.835 1.00 69.19 167 SER A O 1
ATOM 1290 N N . TRP A 1 168 ? -17.753 -4.063 -19.418 1.00 77.69 168 TRP A N 1
ATOM 1291 C CA . TRP A 1 168 ? -18.774 -3.940 -18.380 1.00 77.69 168 TRP A CA 1
ATOM 1292 C C . TRP A 1 168 ? -19.870 -5.005 -18.531 1.00 77.69 168 TRP A C 1
ATOM 1294 O O . TRP A 1 168 ? -20.192 -5.679 -17.555 1.00 77.69 168 TRP A O 1
ATOM 1304 N N . ILE A 1 169 ? -20.383 -5.223 -19.750 1.00 74.94 169 ILE A N 1
ATOM 1305 C CA . ILE A 1 169 ? -21.424 -6.234 -20.021 1.00 74.94 169 ILE A CA 1
ATOM 1306 C C . ILE A 1 169 ? -20.932 -7.650 -19.696 1.00 74.94 169 ILE A C 1
ATOM 1308 O O . ILE A 1 169 ? -21.685 -8.468 -19.169 1.00 74.94 169 ILE A O 1
ATOM 1312 N N . GLU A 1 170 ? -19.677 -7.963 -20.014 1.00 71.06 170 GLU A N 1
ATOM 1313 C CA . GLU A 1 170 ? -19.109 -9.291 -19.769 1.00 71.06 170 GLU A CA 1
ATOM 1314 C C . GLU A 1 170 ? -18.555 -9.485 -18.349 1.00 71.06 170 GLU A C 1
ATOM 1316 O O . GLU A 1 170 ? -18.123 -10.592 -18.020 1.00 71.06 170 GLU A O 1
ATOM 1321 N N . GLY A 1 171 ? -18.574 -8.445 -17.507 1.00 62.66 171 GLY A N 1
ATOM 1322 C CA . GLY A 1 171 ? -18.012 -8.484 -16.155 1.00 62.66 171 GLY A CA 1
ATOM 1323 C C . GLY A 1 171 ? -16.495 -8.705 -16.145 1.00 62.66 171 GLY A C 1
ATOM 1324 O O . GLY A 1 171 ? -15.976 -9.404 -15.277 1.00 62.66 171 GLY A O 1
ATOM 1325 N N . ARG A 1 172 ? -15.783 -8.175 -17.147 1.00 61.91 172 ARG A N 1
ATOM 1326 C CA . ARG A 1 172 ? -14.335 -8.355 -17.359 1.00 61.91 172 ARG A CA 1
ATOM 1327 C C . ARG A 1 172 ? -13.650 -7.002 -17.568 1.00 61.91 172 ARG A C 1
ATOM 1329 O O . ARG A 1 172 ? -14.310 -5.988 -17.759 1.00 61.91 172 ARG A O 1
ATOM 1336 N N . ARG A 1 173 ? -12.315 -6.966 -17.524 1.00 56.66 173 ARG A N 1
ATOM 1337 C CA . ARG A 1 173 ? -11.522 -5.766 -17.853 1.00 56.66 173 ARG A CA 1
ATOM 1338 C C . ARG A 1 173 ? -11.405 -5.603 -19.380 1.00 56.66 173 ARG A C 1
ATOM 1340 O O . ARG A 1 173 ? -11.273 -6.627 -20.052 1.00 56.66 173 ARG A O 1
ATOM 1347 N N . PRO A 1 174 ? -11.354 -4.364 -19.916 1.00 58.12 174 PRO A N 1
ATOM 1348 C CA . PRO A 1 174 ? -10.973 -4.133 -21.307 1.00 58.12 174 PRO A CA 1
ATOM 1349 C C . PRO A 1 174 ? -9.635 -4.799 -21.627 1.00 58.12 174 PRO A C 1
ATOM 1351 O O . PRO A 1 174 ? -8.677 -4.610 -20.868 1.00 58.12 174 PRO A O 1
ATOM 1354 N N . PRO A 1 175 ? -9.559 -5.605 -22.696 1.00 53.34 175 PRO A N 1
ATOM 1355 C CA . PRO A 1 175 ? -8.341 -6.318 -23.052 1.00 53.34 175 PRO A CA 1
ATOM 1356 C C . PRO A 1 175 ? -7.223 -5.327 -23.391 1.00 53.34 175 PRO A C 1
ATOM 1358 O O . PRO A 1 175 ? -7.463 -4.284 -23.999 1.00 53.34 175 PRO A O 1
ATOM 1361 N N . SER A 1 176 ? -5.992 -5.665 -23.004 1.00 52.41 176 SER A N 1
ATOM 1362 C CA . SER A 1 176 ? -4.785 -4.913 -23.374 1.00 52.41 176 SER A CA 1
ATOM 1363 C C . SER A 1 176 ? -4.249 -5.273 -24.762 1.00 52.41 176 SER A C 1
ATOM 1365 O O . SER A 1 176 ? -3.397 -4.555 -25.278 1.00 52.41 176 SER A O 1
ATOM 1367 N N . ASP A 1 177 ? -4.736 -6.365 -25.358 1.00 50.41 177 ASP A N 1
ATOM 1368 C CA . ASP A 1 177 ? -4.152 -6.978 -26.552 1.00 50.41 177 ASP A CA 1
ATOM 1369 C C . ASP A 1 177 ? -5.113 -6.898 -27.750 1.00 50.41 177 ASP A C 1
ATOM 1371 O O . ASP A 1 177 ? -6.334 -6.849 -27.590 1.00 50.41 177 ASP A O 1
ATOM 1375 N N . GLU A 1 178 ? -4.556 -6.942 -28.966 1.00 44.78 178 GLU A N 1
ATOM 1376 C CA . GLU A 1 178 ? -5.261 -6.797 -30.256 1.00 44.78 178 GLU A CA 1
ATOM 1377 C C . GLU A 1 178 ? -6.354 -7.850 -30.528 1.00 44.78 178 GLU A C 1
ATOM 1379 O O . GLU A 1 178 ? -7.150 -7.686 -31.450 1.00 44.78 178 GLU A O 1
ATOM 1384 N N . ASN A 1 179 ? -6.451 -8.899 -29.709 1.00 47.66 179 ASN A N 1
ATOM 1385 C CA . ASN A 1 179 ? -7.357 -10.028 -29.912 1.00 47.66 179 ASN A CA 1
ATOM 1386 C C . ASN A 1 179 ? -8.575 -10.009 -28.977 1.00 47.66 179 ASN A C 1
ATOM 1388 O O . ASN A 1 179 ? -8.954 -11.050 -28.429 1.00 47.66 179 ASN A O 1
ATOM 1392 N N . TRP A 1 180 ? -9.254 -8.865 -28.821 1.00 50.72 180 TRP A N 1
ATOM 1393 C CA . TRP A 1 180 ? -10.682 -8.976 -28.517 1.00 50.72 180 TRP A CA 1
ATOM 1394 C C . TRP A 1 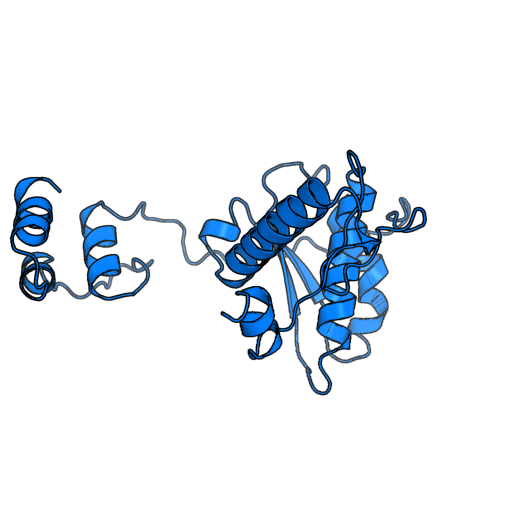180 ? -11.320 -9.633 -29.733 1.00 50.72 180 TRP A C 1
ATOM 1396 O O . TRP A 1 180 ? -11.303 -9.069 -30.829 1.00 50.72 180 TRP A O 1
ATOM 1406 N N . GLY A 1 181 ? -11.805 -10.864 -29.559 1.00 48.78 181 GLY A N 1
ATOM 1407 C CA . GLY A 1 181 ? -12.533 -11.559 -30.609 1.00 48.78 181 GLY A CA 1
ATOM 1408 C C . GLY A 1 181 ? -13.571 -10.605 -31.188 1.00 48.78 181 GLY A C 1
ATOM 1409 O O . GLY A 1 181 ? -14.202 -9.864 -30.439 1.00 48.78 181 GLY A O 1
ATOM 1410 N N . SER A 1 182 ? -13.705 -10.603 -32.510 1.00 48.19 182 SER A N 1
ATOM 1411 C CA . SER A 1 182 ? -14.547 -9.715 -33.319 1.00 48.19 182 SER A CA 1
ATOM 1412 C C . SER A 1 182 ? -16.053 -9.881 -33.059 1.00 48.19 182 SER A C 1
ATOM 1414 O O . SER A 1 182 ? -16.847 -9.932 -33.997 1.00 48.19 182 SER A O 1
ATOM 1416 N N . LYS A 1 183 ? -16.465 -10.062 -31.804 1.00 56.19 183 LYS A N 1
ATOM 1417 C CA . LYS A 1 183 ? -17.856 -10.103 -31.392 1.00 56.19 183 LYS A CA 1
ATOM 1418 C C . LYS A 1 183 ? -18.361 -8.663 -31.394 1.00 56.19 183 LYS A C 1
ATOM 1420 O O . LYS A 1 183 ? -17.851 -7.860 -30.613 1.00 56.19 183 LYS A O 1
ATOM 1425 N N . PRO A 1 184 ? -19.323 -8.331 -32.265 1.00 65.31 184 PRO A N 1
ATOM 1426 C CA . PRO A 1 184 ? -19.874 -6.987 -32.331 1.00 65.31 184 PRO A CA 1
ATOM 1427 C C . PRO A 1 184 ? -20.506 -6.627 -30.978 1.00 65.31 184 PRO A C 1
ATOM 1429 O O . PRO A 1 184 ? -21.187 -7.471 -30.381 1.00 65.31 184 PRO A O 1
ATOM 1432 N N . LEU A 1 185 ? -20.263 -5.407 -30.483 1.00 72.19 185 LEU A N 1
ATOM 1433 C CA . LEU A 1 185 ? -20.838 -4.867 -29.240 1.00 72.19 185 LEU A CA 1
ATOM 1434 C C . LEU A 1 185 ? -22.360 -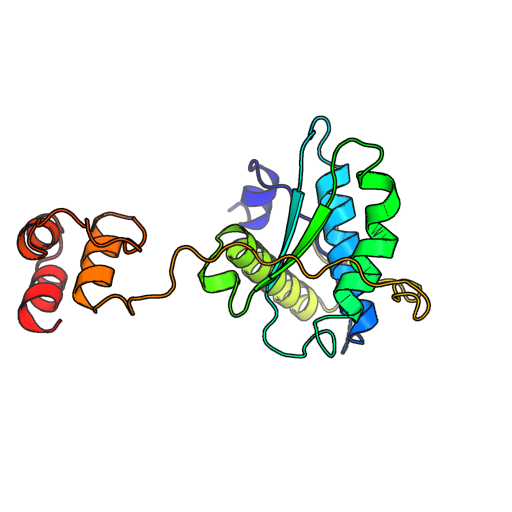5.077 -29.203 1.00 72.19 185 LEU A C 1
ATOM 1436 O O . LEU A 1 185 ? -22.924 -5.410 -28.164 1.00 72.19 185 LEU A O 1
ATOM 1440 N N . GLU A 1 186 ? -22.999 -4.997 -30.365 1.00 73.19 186 GLU A N 1
ATOM 1441 C CA . GLU A 1 186 ? -24.414 -5.238 -30.610 1.00 73.19 186 GLU A CA 1
ATOM 1442 C C . GLU A 1 186 ? -24.886 -6.597 -30.069 1.00 73.19 186 GLU A C 1
ATOM 1444 O O . GLU A 1 186 ? -25.939 -6.688 -29.438 1.00 73.19 186 GLU A O 1
ATOM 1449 N N . SER A 1 187 ? -24.080 -7.651 -30.232 1.00 76.81 187 SER A N 1
ATOM 1450 C CA . SER A 1 187 ? -24.399 -8.995 -29.733 1.00 76.81 187 SER A CA 1
ATOM 1451 C C . SER A 1 187 ? -24.268 -9.121 -28.213 1.00 76.81 187 SER A C 1
ATOM 1453 O O . SER A 1 187 ? -24.826 -10.052 -27.626 1.00 76.81 187 SER A O 1
ATOM 1455 N N . LEU A 1 188 ? -23.486 -8.252 -27.573 1.00 77.75 188 LEU A N 1
ATOM 1456 C CA . LEU A 1 188 ? -23.356 -8.211 -26.117 1.00 77.75 188 LEU A CA 1
ATOM 1457 C C . LEU A 1 188 ? -24.487 -7.388 -25.512 1.00 77.75 188 LEU A C 1
ATOM 1459 O O . LEU A 1 188 ? -25.116 -7.826 -24.551 1.00 77.75 188 LEU A O 1
ATOM 1463 N N . VAL A 1 189 ? -24.788 -6.241 -26.120 1.00 81.38 189 VAL A N 1
ATOM 1464 C CA . VAL A 1 189 ? -25.867 -5.350 -25.697 1.00 81.38 189 VAL A CA 1
ATOM 1465 C C . VAL A 1 189 ? -27.215 -6.069 -25.726 1.00 81.38 189 VAL A C 1
ATOM 1467 O O . VAL A 1 189 ? -27.962 -5.979 -24.754 1.00 81.38 189 VAL A O 1
ATOM 1470 N N . SER A 1 190 ? -27.487 -6.890 -26.746 1.00 79.50 190 SER A N 1
ATOM 1471 C CA . SER A 1 190 ? -28.736 -7.661 -26.850 1.00 79.50 190 SER A CA 1
ATOM 1472 C C . SER A 1 190 ? -28.961 -8.686 -25.724 1.00 79.50 190 SER A C 1
ATOM 1474 O O . SER A 1 190 ? -30.030 -9.286 -25.646 1.00 79.50 190 SER A O 1
ATOM 1476 N N . ARG A 1 191 ? -27.958 -8.946 -24.871 1.00 79.50 191 ARG A N 1
ATOM 1477 C CA . ARG A 1 191 ? -28.071 -9.834 -23.697 1.00 79.50 191 ARG A CA 1
ATOM 1478 C C . ARG A 1 191 ? -28.536 -9.100 -22.438 1.00 79.50 191 ARG A C 1
ATOM 1480 O O . ARG A 1 191 ? -28.852 -9.754 -21.446 1.00 79.50 191 ARG A O 1
ATOM 1487 N N . LEU A 1 192 ? -28.528 -7.767 -22.443 1.00 81.00 192 LEU A N 1
ATOM 1488 C CA . LEU A 1 192 ? -28.945 -6.957 -21.303 1.00 81.00 192 LEU A CA 1
ATOM 1489 C C . LEU A 1 192 ? -30.466 -6.974 -21.165 1.00 81.00 192 LEU A C 1
ATOM 1491 O O . LEU A 1 192 ? -31.185 -6.931 -22.152 1.00 81.00 192 LEU A O 1
ATOM 1495 N N . GLN A 1 193 ? -30.976 -6.974 -19.937 1.00 83.50 193 GLN A N 1
ATOM 1496 C CA . GLN A 1 193 ? -32.427 -6.991 -19.700 1.00 83.50 193 GLN A CA 1
ATOM 1497 C C . GLN A 1 193 ? -33.105 -5.621 -19.858 1.00 83.50 193 GLN A C 1
ATOM 1499 O O . GLN A 1 193 ? -34.328 -5.551 -19.863 1.00 83.50 193 GLN A O 1
ATOM 1504 N N . SER A 1 194 ? -32.336 -4.531 -19.936 1.00 86.81 194 SER A N 1
ATOM 1505 C CA . SER A 1 194 ? -32.873 -3.166 -19.951 1.00 86.81 194 SER A CA 1
ATOM 1506 C C . SER A 1 194 ? -32.826 -2.554 -21.345 1.00 86.81 194 SER A C 1
ATOM 1508 O O . SER A 1 194 ? -31.751 -2.184 -21.816 1.00 86.81 194 SER A O 1
ATOM 1510 N N . ASP A 1 195 ? -33.993 -2.368 -21.959 1.00 84.50 195 ASP A N 1
ATOM 1511 C CA . ASP A 1 195 ? -34.139 -1.744 -23.282 1.00 84.50 195 ASP A CA 1
ATOM 1512 C C . ASP A 1 195 ? -33.595 -0.307 -23.314 1.00 84.50 195 ASP A C 1
ATOM 1514 O O . ASP A 1 195 ? -33.022 0.131 -24.310 1.00 84.50 195 ASP A O 1
ATOM 1518 N N . THR A 1 196 ? -33.712 0.431 -22.204 1.00 83.06 196 THR A N 1
ATOM 1519 C CA . THR A 1 196 ? -33.163 1.791 -22.079 1.00 83.06 196 THR A CA 1
ATOM 1520 C C . THR A 1 196 ? -31.639 1.788 -22.148 1.00 83.06 196 THR A C 1
ATOM 1522 O O . THR A 1 196 ? -31.050 2.614 -22.841 1.00 83.06 196 THR A O 1
ATOM 1525 N N . VAL A 1 197 ? -30.999 0.841 -21.456 1.00 78.62 197 VAL A N 1
ATOM 1526 C CA . VAL A 1 197 ? -29.539 0.697 -21.481 1.00 78.62 197 VAL A CA 1
ATOM 1527 C C . VAL A 1 197 ? -29.092 0.193 -22.849 1.00 78.62 197 VAL A C 1
ATOM 1529 O O . VAL A 1 197 ? -28.116 0.704 -23.384 1.00 78.62 197 VAL A O 1
ATOM 1532 N N . GLN A 1 198 ? -29.825 -0.745 -23.455 1.00 81.81 198 GLN A N 1
ATOM 1533 C CA . GLN A 1 198 ? -29.524 -1.203 -24.810 1.00 81.81 198 GLN A CA 1
ATOM 1534 C C . GLN A 1 198 ? -29.534 -0.053 -25.817 1.00 81.81 198 GLN A C 1
ATOM 1536 O O . GLN A 1 198 ? -28.583 0.104 -26.578 1.00 81.81 198 GLN A O 1
ATOM 1541 N N . LYS A 1 199 ? -30.580 0.778 -25.780 1.00 83.38 199 LYS A N 1
ATOM 1542 C CA . LYS A 1 199 ? -30.731 1.925 -26.673 1.00 83.38 199 LYS A CA 1
ATOM 1543 C C . LYS A 1 199 ? -29.592 2.930 -26.512 1.00 83.38 199 LYS A C 1
ATOM 1545 O O . LYS A 1 199 ? -28.977 3.309 -27.500 1.00 83.38 199 LYS A O 1
ATOM 1550 N N . TYR A 1 200 ? -29.264 3.296 -25.272 1.00 81.38 200 TYR A N 1
ATOM 1551 C CA . TYR A 1 200 ? -28.140 4.189 -24.984 1.00 81.38 200 TYR A CA 1
ATOM 1552 C C . TYR A 1 200 ? -26.818 3.650 -25.552 1.00 81.38 200 TYR A C 1
ATOM 1554 O O . TYR A 1 200 ? -26.082 4.373 -26.215 1.00 81.38 200 TYR A O 1
ATOM 1562 N N . LEU A 1 201 ? -26.538 2.359 -25.344 1.00 80.19 201 LEU A N 1
ATOM 1563 C CA . LEU A 1 201 ? -25.281 1.748 -25.777 1.00 80.19 201 LEU A CA 1
ATOM 1564 C C . LEU A 1 201 ? -25.167 1.563 -27.302 1.00 80.19 201 LEU A C 1
ATOM 1566 O O . LEU A 1 201 ? -24.057 1.390 -27.794 1.00 80.19 201 LEU A O 1
ATOM 1570 N N . LEU A 1 202 ? -26.282 1.563 -28.039 1.00 79.94 202 LEU A N 1
ATOM 1571 C CA . LEU A 1 202 ? -26.298 1.415 -29.501 1.00 79.94 202 LEU A CA 1
ATOM 1572 C C . LEU A 1 202 ? -26.410 2.748 -30.248 1.00 79.94 202 LEU A C 1
ATOM 1574 O O . LEU A 1 202 ? -25.951 2.840 -31.382 1.00 79.94 202 LEU A O 1
ATOM 1578 N N . GLU A 1 203 ? -27.049 3.752 -29.646 1.00 80.25 203 GLU A N 1
ATOM 1579 C CA . GLU A 1 203 ? -27.359 5.022 -30.315 1.00 80.25 203 GLU A CA 1
ATOM 1580 C C . GLU A 1 203 ? -26.494 6.197 -29.831 1.00 80.25 203 GLU A C 1
ATOM 1582 O O . GLU A 1 203 ? -26.294 7.143 -30.592 1.00 80.25 203 GLU A O 1
ATOM 1587 N N . GLU A 1 204 ? -25.993 6.166 -28.589 1.00 74.19 204 GLU A N 1
ATOM 1588 C CA . GLU A 1 204 ? -25.322 7.316 -27.952 1.00 74.19 204 GLU A CA 1
ATOM 1589 C C . GLU A 1 204 ? -23.847 7.084 -27.569 1.00 74.19 204 GLU A C 1
ATOM 1591 O O . GLU A 1 204 ? -23.166 8.037 -27.167 1.00 74.19 204 GLU A O 1
ATOM 1596 N N . LEU A 1 205 ? -23.346 5.846 -27.670 1.00 64.75 205 LEU A N 1
ATOM 1597 C CA . LEU A 1 205 ? -21.932 5.510 -27.443 1.00 64.75 205 LEU A CA 1
ATOM 1598 C C . LEU A 1 205 ? -21.042 5.890 -28.628 1.00 64.75 205 LEU A C 1
ATOM 1600 O O . LEU A 1 205 ? -19.962 6.469 -28.342 1.00 64.75 205 LEU A O 1
#

Sequence (205 aa):
MSSLLSKIESGPITWNAQACWGGCEVDKRAMTSCIAATKTLSSLTEYEGEAAILHDGGGDEYGTGRIKLRRAAANQFEGFAERHTPVHAVCLDSGDHIYPEITAADYIAGYLRSEIIENGSIDLAEWDIGRIGDSWSTPSNQQPDPEYVIETRNRQRTPRREDRAASWIEGRRPPSDENWGSKPLESLVSRLQSDTVQKYLLEEL

Secondary structure (DSSP, 8-state):
---HHHHHHTSS----EEE-SSPPPHHHHHHHHHHHHHHHHHT-SS--S-EEEEEE--TTTTSGGGHHHHHHHHHHHGGGGGGT--EEEEEETTGGGT-HHHHHHHHHHHHHHHHHHHHT-GGGSSS-EEEPPTT----TTSPPPP------S-------HHHHHHHHHHTSPPPSSS------HHHHHTT-S-HHHHHHHHHT-

Radius of gyration: 21.07 Å; chains: 1; bounding box: 56×36×54 Å

Foldseek 3Di:
DDDVVSVCVVDPDQFAAADDPDDDDLQLVLLRLLVRVVVSVVVDPDDAAEEEREAADDDQSCHDLVQSNLLSLCVSCVCVVVVNYRYAYAYDHPVLVPDVSVVVVVVVNVVLVVVCVVVVHNVPDPDPHHYRDPPSGGDPPGGGDDHDYDPDLDPPDPQDPLLVLLCVLVVHDRDSDPPPPPDPSLVSLVVDPDPVSSCCSVPPD

pLDDT: mean 78.07, std 12.28, range [37.53, 93.0]